Protein AF-K0SAR7-F1 (afdb_monomer_lite)

pLDDT: mean 73.56, std 14.18, range [25.89, 91.75]

InterPro domains:
  IPR000731 Sterol-sensing domain [PS50156] (267-329)
  IPR003392 Patched domain-containing protein, SSD domain [PF02460] (238-323)
  IPR052081 Dispatched hedgehog regulator [PTHR45951] (20-328)

Structure (mmCIF, N/CA/C/O backbone):
data_AF-K0SAR7-F1
#
_entry.id   AF-K0SAR7-F1
#
loop_
_atom_site.group_PDB
_atom_site.id
_atom_site.type_symbol
_atom_site.label_atom_id
_atom_site.label_alt_id
_atom_site.label_comp_id
_atom_site.label_asym_id
_atom_site.label_entity_id
_atom_site.label_seq_id
_atom_site.pdbx_PDB_ins_code
_atom_site.Cartn_x
_atom_site.Cartn_y
_atom_site.Cartn_z
_atom_site.occupancy
_atom_site.B_iso_or_equiv
_atom_site.auth_seq_id
_atom_site.auth_comp_id
_atom_site.auth_asym_id
_atom_site.auth_atom_id
_atom_site.pdbx_PDB_model_num
ATOM 1 N N . MET A 1 1 ? 6.853 2.506 20.099 1.00 25.89 1 MET A N 1
ATOM 2 C CA . MET A 1 1 ? 7.849 2.238 19.050 1.00 25.89 1 MET A CA 1
ATOM 3 C C . MET A 1 1 ? 7.865 0.738 18.836 1.00 25.89 1 MET A C 1
ATOM 5 O O . MET A 1 1 ? 8.215 0.023 19.763 1.00 25.89 1 MET A O 1
ATOM 9 N N . ILE A 1 2 ? 7.389 0.257 17.685 1.00 30.33 2 ILE A N 1
ATOM 10 C CA . ILE A 1 2 ? 7.747 -1.102 17.253 1.00 30.33 2 ILE A CA 1
ATOM 11 C C . ILE A 1 2 ? 9.214 -0.977 16.830 1.00 30.33 2 ILE A C 1
ATOM 13 O O . ILE A 1 2 ? 9.546 -0.076 16.066 1.00 30.33 2 ILE A O 1
ATOM 17 N N . SER A 1 3 ? 10.092 -1.758 17.458 1.00 32.12 3 SER A N 1
ATOM 18 C CA . SER A 1 3 ? 11.527 -1.785 17.155 1.00 32.12 3 SER A CA 1
ATOM 19 C C . SER A 1 3 ? 11.727 -2.103 15.670 1.00 32.12 3 SER A C 1
ATOM 21 O O . SER A 1 3 ? 11.022 -2.969 15.157 1.00 32.12 3 SER A O 1
ATOM 23 N N . SER A 1 4 ? 12.680 -1.443 14.999 1.00 37.81 4 SER A N 1
ATOM 24 C CA . SER A 1 4 ? 13.002 -1.571 13.561 1.00 37.81 4 SER A CA 1
ATOM 25 C C . SER A 1 4 ? 13.570 -2.948 13.145 1.00 37.81 4 SER A C 1
ATOM 27 O O . SER A 1 4 ? 14.385 -3.048 12.236 1.00 37.81 4 SER A O 1
ATOM 29 N N . ARG A 1 5 ? 13.204 -4.011 13.869 1.00 45.31 5 ARG A N 1
ATOM 30 C CA . ARG A 1 5 ? 13.571 -5.417 13.645 1.00 45.31 5 ARG A CA 1
ATOM 31 C C . ARG A 1 5 ? 12.374 -6.355 13.840 1.00 45.31 5 ARG A C 1
ATOM 33 O O . ARG A 1 5 ? 12.550 -7.505 14.238 1.00 45.31 5 ARG A O 1
ATOM 40 N N . GLN A 1 6 ? 11.147 -5.863 13.693 1.00 52.97 6 GLN A N 1
ATOM 41 C CA . GLN A 1 6 ? 9.960 -6.712 13.784 1.00 52.97 6 GLN A CA 1
ATOM 42 C C . GLN A 1 6 ? 9.486 -7.047 12.375 1.00 52.97 6 GLN A C 1
ATOM 44 O O . GLN A 1 6 ? 8.823 -6.227 11.754 1.00 52.97 6 GLN A O 1
ATOM 49 N N . LYS A 1 7 ? 9.858 -8.248 11.918 1.00 64.69 7 LYS A N 1
ATOM 50 C CA . LYS A 1 7 ? 9.393 -8.858 10.673 1.00 64.69 7 LYS A CA 1
ATOM 51 C C . LYS A 1 7 ? 7.944 -9.299 10.844 1.00 64.69 7 LYS A C 1
ATOM 53 O O . LYS A 1 7 ? 7.691 -10.409 11.304 1.00 64.69 7 LYS A O 1
ATOM 58 N N . ASN A 1 8 ? 7.017 -8.381 10.620 1.00 74.88 8 ASN A N 1
ATOM 59 C CA . ASN A 1 8 ? 5.588 -8.666 10.654 1.00 74.88 8 ASN A CA 1
ATOM 60 C C . ASN A 1 8 ? 5.058 -8.586 9.221 1.00 74.88 8 ASN A C 1
ATOM 62 O O . ASN A 1 8 ? 5.585 -7.810 8.429 1.00 74.88 8 ASN A O 1
ATOM 66 N N . LEU A 1 9 ? 4.000 -9.333 8.908 1.00 85.00 9 LEU A N 1
ATOM 67 C CA . LEU A 1 9 ? 3.292 -9.139 7.645 1.00 85.00 9 LEU A CA 1
ATOM 68 C C . LEU A 1 9 ? 2.578 -7.780 7.668 1.00 85.00 9 LEU A C 1
ATOM 70 O O . LEU A 1 9 ? 1.860 -7.452 8.619 1.00 85.00 9 LEU A O 1
ATOM 74 N N . VAL A 1 10 ? 2.783 -6.993 6.623 1.00 86.94 10 VAL A N 1
ATOM 75 C CA . VAL A 1 10 ? 2.174 -5.685 6.407 1.00 86.94 10 VAL A CA 1
ATOM 76 C C . VAL A 1 10 ? 1.464 -5.721 5.066 1.00 86.94 10 VAL A C 1
ATOM 78 O O . VAL A 1 10 ? 2.050 -6.122 4.066 1.00 86.94 10 VAL A O 1
ATOM 81 N N . ALA A 1 11 ? 0.205 -5.298 5.049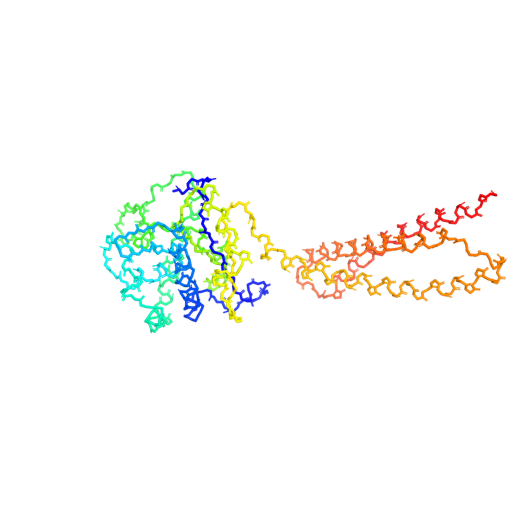 1.00 88.62 11 ALA A N 1
ATOM 82 C CA . ALA A 1 11 ? -0.473 -4.960 3.810 1.00 88.62 11 ALA A CA 1
ATOM 83 C C . ALA A 1 11 ? -0.388 -3.456 3.589 1.00 88.62 11 ALA A C 1
ATOM 85 O O . ALA A 1 11 ? -0.566 -2.673 4.525 1.00 88.62 11 ALA A O 1
ATOM 86 N N . ALA A 1 12 ? -0.132 -3.059 2.356 1.00 88.62 12 ALA A N 1
ATOM 87 C CA . ALA A 1 12 ? -0.236 -1.689 1.905 1.00 88.62 12 ALA A CA 1
ATOM 88 C C . ALA A 1 12 ? -1.378 -1.595 0.902 1.00 88.62 12 ALA A C 1
ATOM 90 O O . ALA A 1 12 ? -1.484 -2.422 0.001 1.00 88.62 12 ALA A O 1
ATOM 91 N N . TRP A 1 13 ? -2.217 -0.585 1.075 1.00 89.06 13 TRP A N 1
ATOM 92 C CA . TRP A 1 13 ? -3.409 -0.360 0.274 1.00 89.06 13 TRP A CA 1
ATOM 93 C C . TRP A 1 13 ? -3.288 0.972 -0.445 1.00 89.06 13 TRP A C 1
ATOM 95 O O . TRP A 1 13 ? -2.848 1.962 0.147 1.00 89.06 13 TRP A O 1
ATOM 105 N N . LYS A 1 14 ? -3.699 0.992 -1.708 1.00 88.69 14 LYS A N 1
ATOM 106 C CA . LYS A 1 14 ? -3.635 2.149 -2.595 1.00 88.69 14 LYS A CA 1
ATOM 107 C C . LYS A 1 14 ? -4.986 2.339 -3.286 1.00 88.69 14 LYS A C 1
ATOM 109 O O . LYS A 1 14 ? -5.544 1.372 -3.804 1.00 88.69 14 LYS A O 1
ATOM 114 N N . THR A 1 15 ? -5.483 3.576 -3.335 1.00 87.62 15 THR A N 1
ATOM 115 C CA . THR A 1 15 ? -6.632 3.927 -4.189 1.00 87.62 15 THR A CA 1
ATOM 116 C C . THR A 1 15 ? -6.218 3.985 -5.661 1.00 87.62 15 THR A C 1
ATOM 118 O O . THR A 1 15 ? -5.103 4.390 -5.993 1.00 87.62 15 THR A O 1
ATOM 121 N N . ASP A 1 16 ? -7.116 3.606 -6.568 1.00 82.31 16 ASP A N 1
ATOM 122 C CA . ASP A 1 16 ? -6.843 3.596 -8.018 1.00 82.31 16 ASP A CA 1
ATOM 123 C C . ASP A 1 16 ? -6.357 4.963 -8.554 1.00 82.31 16 ASP A C 1
ATOM 125 O O . ASP A 1 16 ? -5.429 5.071 -9.357 1.00 82.31 16 ASP A O 1
ATOM 129 N N . ASP A 1 17 ? -6.903 6.049 -8.013 1.00 80.62 17 ASP A N 1
ATOM 130 C CA . ASP A 1 17 ? -6.581 7.424 -8.388 1.00 80.62 17 ASP A CA 1
ATOM 131 C C . ASP A 1 17 ? -5.427 8.049 -7.585 1.00 80.62 17 ASP A C 1
ATOM 133 O O . ASP A 1 17 ? -5.147 9.240 -7.747 1.00 80.62 17 ASP A O 1
ATOM 137 N N . ALA A 1 18 ? -4.720 7.281 -6.748 1.00 75.94 18 ALA A N 1
ATOM 138 C CA . ALA A 1 18 ? -3.681 7.807 -5.860 1.00 75.94 18 ALA A CA 1
ATOM 139 C C . ALA A 1 18 ? -2.548 8.548 -6.602 1.00 75.94 18 ALA A C 1
ATOM 141 O O . ALA A 1 18 ? -1.934 9.471 -6.052 1.00 75.94 18 ALA A O 1
ATOM 142 N N . GLU A 1 19 ? -2.280 8.163 -7.856 1.00 73.25 19 GLU A N 1
ATOM 143 C CA . GLU A 1 19 ? -1.280 8.782 -8.742 1.00 73.25 19 GLU A CA 1
ATOM 144 C C . GLU A 1 19 ? -1.834 9.933 -9.599 1.00 73.25 19 GLU A C 1
ATOM 146 O O . GLU A 1 19 ? -1.077 10.631 -10.283 1.00 73.25 19 GLU A O 1
ATOM 151 N N . SER A 1 20 ? -3.148 10.167 -9.564 1.00 74.12 20 SER A N 1
ATOM 152 C CA . SER A 1 20 ? -3.778 11.281 -10.267 1.00 74.12 20 SER A CA 1
ATOM 153 C C . SER A 1 20 ? -3.326 12.624 -9.687 1.00 74.12 20 SER A C 1
ATOM 155 O O . SER A 1 20 ? -3.082 12.789 -8.489 1.00 74.12 20 SER A O 1
ATOM 157 N N . LYS A 1 21 ? -3.261 13.644 -10.552 1.00 70.12 21 LYS A N 1
ATOM 158 C CA . LYS A 1 21 ? -3.001 15.032 -10.128 1.00 70.12 21 LYS A CA 1
ATOM 159 C C . LYS A 1 21 ? -4.136 15.601 -9.277 1.00 70.12 21 LYS A C 1
ATOM 161 O O . LYS A 1 21 ? -3.898 16.523 -8.503 1.00 70.12 21 LYS A O 1
ATOM 166 N N . VAL A 1 22 ? -5.343 15.070 -9.455 1.00 75.38 22 VAL A N 1
ATOM 167 C CA . VAL A 1 22 ? -6.538 15.394 -8.676 1.00 75.38 22 VAL A CA 1
ATOM 168 C C . VAL A 1 22 ? -7.165 14.055 -8.286 1.00 75.38 22 VAL A C 1
ATOM 170 O O . VAL A 1 22 ? -7.843 13.456 -9.120 1.00 75.38 22 VAL A O 1
ATOM 173 N N . PRO A 1 23 ? -6.846 13.523 -7.099 1.00 76.62 23 PRO A N 1
ATOM 174 C CA . PRO A 1 23 ? -7.554 12.379 -6.548 1.00 76.62 23 PRO A CA 1
ATOM 175 C C . PRO A 1 23 ? -8.897 12.840 -5.992 1.00 76.62 23 PRO A C 1
ATOM 177 O O . PRO A 1 23 ? -8.991 13.919 -5.407 1.00 76.62 23 PRO A O 1
ATOM 180 N N . GLU A 1 24 ? -9.908 12.009 -6.179 1.00 81.31 24 GLU A N 1
ATOM 181 C CA . GLU A 1 24 ? -11.278 12.207 -5.707 1.00 81.31 24 GLU A CA 1
ATOM 182 C C . GLU A 1 24 ? -11.686 11.126 -4.698 1.00 81.31 24 GLU A C 1
ATOM 184 O O . GLU A 1 24 ? -12.622 11.334 -3.931 1.00 81.31 24 GLU A O 1
ATOM 189 N N . ARG A 1 25 ? -11.002 9.975 -4.684 1.00 83.56 25 ARG A N 1
ATOM 190 C CA . ARG A 1 25 ? -11.313 8.846 -3.805 1.00 83.56 25 ARG A CA 1
ATOM 191 C C . ARG A 1 25 ? -10.432 8.852 -2.568 1.00 83.56 25 ARG A C 1
ATOM 193 O O . ARG A 1 25 ? -9.264 9.244 -2.598 1.00 83.56 25 ARG A O 1
ATOM 200 N N . SER A 1 26 ? -11.001 8.366 -1.474 1.00 88.00 26 SER A N 1
ATOM 201 C CA . SER A 1 26 ? -10.306 8.200 -0.206 1.00 88.00 26 SER A CA 1
ATOM 202 C C . SER A 1 26 ? -10.445 6.767 0.274 1.00 88.00 26 SER A C 1
ATOM 204 O O . SER A 1 26 ? -11.502 6.153 0.172 1.00 88.00 26 SER A O 1
ATOM 206 N N . VAL A 1 27 ? -9.409 6.251 0.924 1.00 88.88 27 VAL A N 1
ATOM 207 C CA . VAL A 1 27 ? -9.503 5.003 1.692 1.00 88.88 27 VAL A CA 1
ATOM 208 C C . VAL A 1 27 ? -10.600 5.079 2.764 1.00 88.88 27 VAL A C 1
ATOM 210 O O . VAL A 1 27 ? -11.137 4.053 3.165 1.00 88.88 27 VAL A O 1
ATOM 213 N N . LEU A 1 28 ? -10.942 6.283 3.234 1.00 89.12 28 LEU A N 1
ATOM 214 C CA . LEU A 1 28 ? -11.996 6.499 4.231 1.00 89.12 28 LEU A CA 1
ATOM 215 C C . LEU A 1 28 ? -13.419 6.336 3.673 1.00 89.12 28 LEU A C 1
ATOM 217 O O . LEU A 1 28 ? -14.374 6.421 4.451 1.00 89.12 28 LEU A O 1
ATOM 221 N N . ASP A 1 29 ? -13.568 6.132 2.363 1.00 89.81 29 ASP A N 1
ATOM 222 C CA . ASP A 1 29 ? -14.858 5.868 1.735 1.00 89.81 29 ASP A CA 1
ATOM 223 C C . ASP A 1 29 ? -15.431 4.527 2.230 1.00 89.81 29 ASP A C 1
ATOM 225 O O . ASP A 1 29 ? -14.683 3.568 2.446 1.00 89.81 29 ASP A O 1
ATOM 229 N N . PRO A 1 30 ? -16.760 4.420 2.416 1.00 89.06 30 PRO A N 1
ATOM 230 C CA . PRO A 1 30 ? -17.381 3.243 3.027 1.00 89.06 30 PRO A CA 1
ATOM 231 C C . PRO A 1 30 ? -17.121 1.954 2.240 1.00 89.06 30 PRO A C 1
ATOM 233 O O . PRO A 1 30 ? -16.948 0.893 2.838 1.00 89.06 30 PRO A O 1
ATOM 236 N N . ASP A 1 31 ? -17.074 2.046 0.910 1.00 88.94 31 ASP A N 1
ATOM 237 C CA . ASP A 1 31 ? -16.809 0.902 0.038 1.00 88.94 31 ASP A CA 1
ATOM 238 C C . ASP A 1 31 ? -15.327 0.490 0.092 1.00 88.94 31 ASP A C 1
ATOM 240 O O . ASP A 1 31 ? -15.027 -0.697 0.181 1.00 88.94 31 ASP A O 1
ATOM 244 N N . ALA A 1 32 ? -14.401 1.455 0.164 1.00 89.69 32 ALA A N 1
ATOM 245 C CA . ALA A 1 32 ? -12.972 1.175 0.307 1.00 89.69 32 ALA A CA 1
ATOM 246 C C . ALA A 1 32 ? -12.647 0.523 1.664 1.00 89.69 32 ALA A C 1
ATOM 248 O O . ALA A 1 32 ? -11.917 -0.466 1.721 1.00 89.69 32 ALA A O 1
ATOM 249 N N . LEU A 1 33 ? -13.233 1.018 2.762 1.00 90.06 33 LEU A N 1
ATOM 250 C CA . LEU A 1 33 ? -13.091 0.394 4.084 1.00 90.06 33 LEU A CA 1
ATOM 251 C C . LEU A 1 33 ? -13.688 -1.014 4.131 1.00 90.06 33 LEU A C 1
ATOM 253 O O . LEU A 1 33 ? -13.145 -1.883 4.817 1.00 90.06 33 LEU A O 1
ATOM 257 N N . TYR A 1 34 ? -14.800 -1.241 3.430 1.00 91.38 34 TYR A N 1
ATOM 258 C CA . TYR A 1 34 ? -15.413 -2.560 3.322 1.00 91.38 34 TYR A CA 1
ATOM 259 C C . TYR A 1 34 ? -14.487 -3.548 2.604 1.00 91.38 34 TYR A C 1
ATOM 261 O O . TYR A 1 34 ? -14.248 -4.635 3.132 1.00 91.38 34 TYR A O 1
ATOM 269 N N . ASP A 1 35 ? -13.908 -3.153 1.470 1.00 91.06 35 ASP A N 1
ATOM 270 C CA . ASP A 1 35 ? -12.994 -4.004 0.704 1.00 91.06 35 ASP A CA 1
ATOM 271 C C . ASP A 1 35 ? -11.740 -4.355 1.524 1.00 91.06 35 ASP A C 1
ATOM 273 O O . ASP A 1 35 ? -11.382 -5.531 1.627 1.00 91.06 35 ASP A O 1
ATOM 277 N N . ILE A 1 36 ? -11.144 -3.378 2.225 1.00 91.62 36 ILE A N 1
ATOM 278 C CA . ILE A 1 36 ? -10.028 -3.632 3.161 1.00 91.62 36 ILE A CA 1
ATOM 279 C C . ILE A 1 36 ? -10.457 -4.602 4.263 1.00 91.62 36 ILE A C 1
ATOM 281 O O . ILE A 1 36 ? -9.716 -5.518 4.611 1.00 91.62 36 ILE A O 1
ATOM 285 N N . CYS A 1 37 ? -11.652 -4.422 4.824 1.00 91.75 37 CYS A N 1
ATOM 286 C CA . CYS A 1 37 ? -12.152 -5.259 5.909 1.00 91.75 37 CYS A CA 1
ATOM 287 C C . CYS A 1 37 ? -12.292 -6.731 5.490 1.00 91.75 37 CYS A C 1
ATOM 289 O O . CYS A 1 37 ? -11.875 -7.623 6.236 1.00 91.75 37 CYS A O 1
ATOM 291 N N . ILE A 1 38 ? -12.848 -6.988 4.302 1.00 91.69 38 ILE A N 1
ATOM 292 C CA . ILE A 1 38 ? -12.983 -8.340 3.745 1.00 91.69 38 ILE A CA 1
ATOM 293 C C . ILE A 1 38 ? -11.608 -8.939 3.451 1.00 91.69 38 ILE A C 1
ATOM 295 O O . ILE A 1 38 ? -11.326 -10.069 3.861 1.00 91.69 38 ILE A O 1
ATOM 299 N N . ALA A 1 39 ? -10.725 -8.163 2.826 1.00 91.62 39 ALA A N 1
ATOM 300 C CA . ALA A 1 39 ? -9.395 -8.626 2.475 1.00 91.62 39 ALA A CA 1
ATOM 301 C C . ALA A 1 39 ? -8.546 -8.960 3.717 1.00 91.62 39 ALA A C 1
ATOM 303 O O . ALA A 1 39 ? -7.871 -9.996 3.774 1.00 91.62 39 ALA A O 1
ATOM 304 N N . GLU A 1 40 ? -8.647 -8.154 4.778 1.00 91.00 40 GLU A N 1
ATOM 305 C CA . GLU A 1 40 ? -8.037 -8.439 6.077 1.00 91.00 40 GLU A CA 1
ATOM 306 C C . GLU A 1 40 ? -8.576 -9.735 6.696 1.00 91.00 40 GLU A C 1
ATOM 308 O O . GLU A 1 40 ? -7.787 -10.550 7.177 1.00 91.00 40 GLU A O 1
ATOM 313 N N . GLN A 1 41 ? -9.893 -9.970 6.664 1.00 89.88 41 GLN A N 1
ATOM 314 C CA . GLN A 1 41 ? -10.500 -11.201 7.188 1.00 89.88 41 GLN A CA 1
ATOM 315 C C . GLN A 1 41 ? -10.054 -12.449 6.416 1.00 89.88 41 GLN A C 1
ATOM 317 O O . GLN A 1 41 ? -9.680 -13.450 7.034 1.00 89.88 41 GLN A O 1
ATOM 322 N N . ASN A 1 42 ? -10.031 -12.380 5.085 1.00 90.88 42 ASN A N 1
ATOM 323 C CA . ASN A 1 42 ? -9.570 -13.470 4.226 1.00 90.88 42 ASN A CA 1
ATOM 324 C C . ASN A 1 42 ? -8.088 -13.785 4.474 1.00 90.88 42 ASN A C 1
ATOM 326 O O . ASN A 1 42 ? -7.699 -14.946 4.624 1.00 90.88 42 ASN A O 1
ATOM 330 N N . THR A 1 43 ? -7.268 -12.746 4.634 1.00 90.25 43 THR A N 1
ATOM 331 C CA . THR A 1 43 ? -5.844 -12.884 4.968 1.00 90.25 43 THR A CA 1
ATOM 332 C C . THR A 1 43 ? -5.646 -13.509 6.348 1.00 90.25 43 THR A C 1
ATOM 334 O O . THR A 1 43 ? -4.828 -14.415 6.507 1.00 90.25 43 THR A O 1
ATOM 337 N N . LEU A 1 44 ? -6.407 -13.080 7.359 1.00 89.38 44 LEU A N 1
ATOM 338 C CA . LEU A 1 44 ? -6.355 -13.683 8.694 1.00 89.38 44 LEU A CA 1
ATOM 339 C C . LEU A 1 44 ? -6.755 -15.161 8.668 1.00 89.38 44 LEU A C 1
ATOM 341 O O . LEU A 1 44 ? -6.146 -15.961 9.379 1.00 89.38 44 LEU A O 1
ATOM 345 N N . ALA A 1 45 ? -7.740 -15.540 7.851 1.00 89.44 45 ALA A N 1
ATOM 346 C CA . ALA A 1 45 ? -8.129 -16.936 7.679 1.00 89.44 45 ALA A CA 1
ATOM 347 C C . ALA A 1 45 ? -6.986 -17.769 7.073 1.00 89.44 45 ALA A C 1
ATOM 349 O O . ALA A 1 45 ? -6.682 -18.848 7.591 1.00 89.44 45 ALA A O 1
ATOM 350 N N . ALA A 1 46 ? -6.299 -17.243 6.053 1.00 89.62 46 ALA A N 1
ATOM 351 C CA . ALA A 1 46 ? -5.121 -17.879 5.462 1.00 89.62 46 ALA A CA 1
ATOM 352 C C . ALA A 1 46 ? -3.973 -18.025 6.480 1.00 89.62 46 ALA A C 1
ATOM 354 O O . ALA A 1 46 ? -3.414 -19.109 6.646 1.00 89.62 46 ALA A O 1
ATOM 355 N N . LEU A 1 47 ? -3.674 -16.966 7.241 1.00 89.06 47 LEU A N 1
ATOM 356 C CA . LEU A 1 47 ? -2.650 -16.996 8.291 1.00 89.06 47 LEU A CA 1
ATOM 357 C C . LEU A 1 47 ? -3.000 -17.951 9.439 1.00 89.06 47 LEU A C 1
ATOM 359 O O . LEU A 1 47 ? -2.108 -18.556 10.034 1.00 89.06 47 LEU A O 1
ATOM 363 N N . SER A 1 48 ? -4.284 -18.085 9.772 1.00 88.69 48 SER A N 1
ATOM 364 C CA . SER A 1 48 ? -4.757 -19.015 10.800 1.00 88.69 48 SER A CA 1
ATOM 365 C C . SER A 1 48 ? -4.570 -20.471 10.378 1.00 88.69 48 SER A C 1
ATOM 367 O O . SER A 1 48 ? -4.159 -21.294 11.204 1.00 88.69 48 SER A O 1
ATOM 369 N N . ALA A 1 49 ? -4.846 -20.772 9.102 1.00 88.94 49 ALA A N 1
ATOM 370 C CA . ALA A 1 49 ? -4.736 -22.109 8.523 1.00 88.94 49 ALA A CA 1
ATOM 371 C C . ALA A 1 49 ? -3.295 -22.635 8.551 1.00 88.94 49 ALA A C 1
ATOM 373 O O . ALA A 1 49 ? -3.074 -23.783 8.933 1.00 88.94 49 ALA A O 1
ATOM 374 N N . ASP A 1 50 ? -2.328 -21.769 8.242 1.00 87.44 50 ASP A N 1
ATOM 375 C CA . ASP A 1 50 ? -0.901 -22.110 8.235 1.00 87.44 50 ASP A CA 1
ATOM 376 C C . ASP A 1 50 ? -0.221 -21.873 9.608 1.00 87.44 50 ASP A C 1
ATOM 378 O O . ASP A 1 50 ? 0.990 -22.014 9.751 1.00 87.44 50 ASP A O 1
ATOM 382 N N . ASP A 1 51 ? -1.002 -21.541 10.646 1.00 88.62 51 ASP A N 1
ATOM 383 C CA . ASP A 1 51 ? -0.545 -21.250 12.015 1.00 88.62 51 ASP A CA 1
ATOM 384 C C . ASP A 1 51 ? 0.534 -20.149 12.093 1.00 88.62 51 ASP A C 1
ATOM 386 O O . ASP A 1 51 ? 1.449 -20.199 12.914 1.00 88.62 51 ASP A O 1
ATOM 390 N N . LEU A 1 52 ? 0.407 -19.120 11.255 1.00 87.06 52 LEU A N 1
ATOM 391 C CA . LEU A 1 52 ? 1.361 -18.015 11.105 1.00 87.06 52 LEU A CA 1
ATOM 392 C C . LEU A 1 52 ? 0.993 -16.767 11.928 1.00 87.06 52 LEU A C 1
ATOM 394 O O . LEU A 1 52 ? 1.805 -15.850 12.062 1.00 87.06 52 LEU A O 1
ATOM 398 N N . CYS A 1 53 ? -0.209 -16.715 12.507 1.00 87.69 53 CYS A N 1
ATOM 399 C CA . CYS A 1 53 ? -0.684 -15.602 13.333 1.00 87.69 53 CYS A CA 1
ATOM 400 C C . CYS A 1 53 ? -0.488 -15.848 14.842 1.00 87.69 53 CYS A C 1
ATOM 402 O O . CYS A 1 53 ? -0.429 -16.990 15.310 1.00 87.69 53 CYS A O 1
ATOM 404 N N . TYR A 1 54 ? -0.451 -14.772 15.632 1.00 85.69 54 TYR A N 1
ATOM 405 C CA . TYR A 1 54 ? -0.663 -14.866 17.078 1.00 85.69 54 TYR A CA 1
ATOM 406 C C . TYR A 1 54 ? -2.156 -14.989 17.388 1.00 85.69 54 TYR A C 1
ATOM 408 O O . TYR A 1 54 ? -2.962 -14.196 16.899 1.00 85.69 54 TYR A O 1
ATOM 416 N N . LYS A 1 55 ? -2.507 -15.978 18.214 1.00 81.38 55 LYS A N 1
ATOM 417 C CA . LYS A 1 55 ? -3.884 -16.283 18.610 1.00 81.38 55 LYS A CA 1
ATOM 418 C C . LYS A 1 55 ? -4.143 -15.812 20.046 1.00 81.38 55 LYS A C 1
ATOM 420 O O . LYS A 1 55 ? -3.323 -16.084 20.923 1.00 81.38 55 LYS A O 1
ATOM 425 N N . CYS A 1 56 ? -5.266 -15.135 20.268 1.00 72.38 56 CYS A N 1
ATOM 426 C CA . CYS A 1 56 ? -5.889 -14.946 21.584 1.00 72.38 56 CYS A CA 1
ATOM 427 C C . CYS A 1 56 ? -7.131 -15.844 21.636 1.00 72.38 56 CYS A C 1
ATOM 429 O O . CYS A 1 56 ? -7.714 -16.051 20.585 1.00 72.38 56 CYS A O 1
ATOM 431 N N . ASP A 1 57 ? -7.484 -16.391 22.801 1.00 66.69 57 ASP A N 1
ATOM 432 C CA . ASP A 1 57 ? -8.579 -17.336 23.127 1.00 66.69 57 ASP A CA 1
ATOM 433 C C . ASP A 1 57 ? -9.478 -17.902 21.991 1.00 66.69 57 ASP A C 1
ATOM 435 O O . ASP A 1 57 ? -9.576 -19.125 21.878 1.00 66.69 57 ASP A O 1
ATOM 439 N N . GLU A 1 58 ? -10.100 -17.082 21.131 1.00 67.25 58 GLU A N 1
ATOM 440 C CA . GLU A 1 58 ? -10.982 -17.519 20.031 1.00 67.25 58 GLU A CA 1
ATOM 441 C C . GLU A 1 58 ? -10.468 -17.304 18.584 1.00 67.25 58 GLU A C 1
ATOM 443 O O . GLU A 1 58 ? -11.149 -17.694 17.634 1.00 67.25 58 GLU A O 1
ATOM 448 N N . GLY A 1 59 ? -9.278 -16.734 18.349 1.00 74.56 59 GLY A N 1
ATOM 449 C CA . GLY A 1 59 ? -8.785 -16.504 16.983 1.00 74.56 59 GLY A CA 1
ATOM 450 C C . GLY A 1 59 ? -7.487 -15.705 16.848 1.00 74.56 59 GLY A C 1
ATOM 451 O O . GLY A 1 59 ? -6.848 -15.330 17.829 1.00 74.56 59 GLY A O 1
ATOM 452 N N . CYS A 1 60 ? -7.070 -15.457 15.601 1.00 83.12 60 CYS A N 1
ATOM 453 C CA . CYS A 1 60 ? -5.953 -14.555 15.312 1.00 83.12 60 CYS A CA 1
ATOM 454 C C . CYS A 1 60 ? -6.281 -13.125 15.765 1.00 83.12 60 CYS A C 1
ATOM 456 O O . CYS A 1 60 ? -7.412 -12.666 15.618 1.00 83.12 60 CYS A O 1
ATOM 458 N N . ILE A 1 61 ? -5.280 -12.400 16.262 1.00 84.19 61 ILE A N 1
ATOM 459 C CA . ILE A 1 61 ? -5.435 -10.990 16.638 1.00 84.19 61 ILE A CA 1
ATOM 460 C C . ILE A 1 61 ? -5.724 -10.141 15.389 1.00 84.19 61 ILE A C 1
ATOM 462 O O . ILE A 1 61 ? -5.032 -10.268 14.376 1.00 84.19 61 ILE A O 1
ATOM 466 N N . SER A 1 62 ? -6.711 -9.247 15.490 1.00 83.75 62 SER A N 1
ATOM 467 C CA . SER A 1 62 ? -7.056 -8.277 14.444 1.00 83.75 62 SER A CA 1
ATOM 468 C C . SER A 1 62 ? -5.846 -7.417 14.044 1.00 83.75 62 SER A C 1
ATOM 470 O O . SER A 1 62 ? -5.106 -6.967 14.927 1.00 83.75 62 SER A O 1
ATOM 472 N N . PRO A 1 63 ? -5.634 -7.148 12.744 1.00 88.44 63 PRO A N 1
ATOM 473 C CA . PRO A 1 63 ? -4.547 -6.297 12.294 1.00 88.44 63 PRO A CA 1
ATOM 474 C C . PRO A 1 63 ? -4.738 -4.868 12.796 1.00 88.44 63 PRO A C 1
ATOM 476 O O . PRO A 1 63 ? -5.851 -4.371 12.958 1.00 88.44 63 PRO A O 1
ATOM 479 N N . TYR A 1 64 ? -3.623 -4.190 13.037 1.00 87.25 64 TYR A N 1
ATOM 480 C CA . TYR A 1 64 ? -3.622 -2.769 13.340 1.00 87.25 64 TYR A CA 1
ATOM 481 C C . TYR A 1 64 ? -3.740 -1.999 12.019 1.00 87.25 64 TYR A C 1
ATOM 483 O O . TYR A 1 64 ? -2.761 -1.883 11.285 1.00 87.25 64 TYR A O 1
ATOM 491 N N . SER A 1 65 ? -4.943 -1.517 11.714 1.00 90.44 65 SER A N 1
ATOM 492 C CA . SER A 1 65 ? -5.306 -0.839 10.463 1.00 90.44 65 SER A CA 1
ATOM 493 C C . SER A 1 65 ? -6.348 0.257 10.697 1.00 90.44 65 SER A C 1
ATOM 495 O O . SER A 1 65 ? -6.910 0.359 11.793 1.00 90.44 65 SER A O 1
ATOM 497 N N . LEU A 1 66 ? -6.653 1.060 9.670 1.00 89.12 66 LEU A N 1
ATOM 498 C CA . LEU A 1 66 ? -7.747 2.039 9.735 1.00 89.12 66 LEU A CA 1
ATOM 499 C C . LEU A 1 66 ? -9.111 1.386 10.001 1.00 89.12 66 LEU A C 1
ATOM 501 O O . LEU A 1 66 ? -9.919 1.974 10.714 1.00 89.12 66 LEU A O 1
ATOM 505 N N . VAL A 1 67 ? -9.347 0.158 9.527 1.00 90.06 67 VAL A N 1
ATOM 506 C CA . VAL A 1 67 ? -10.582 -0.600 9.801 1.00 90.06 67 VAL A CA 1
ATOM 507 C C . VAL A 1 67 ? -10.718 -0.906 11.294 1.00 90.06 67 VAL A C 1
ATOM 509 O O . VAL A 1 67 ? -11.792 -0.733 11.873 1.00 90.06 67 VAL A O 1
ATOM 512 N N . LEU A 1 68 ? -9.628 -1.310 11.956 1.00 87.38 68 LEU A N 1
ATOM 513 C CA . LEU A 1 68 ? -9.634 -1.500 13.408 1.00 87.38 68 LEU A CA 1
ATOM 514 C C . LEU A 1 68 ? -9.922 -0.183 14.141 1.00 87.38 68 LEU A C 1
ATOM 516 O O . LEU A 1 68 ? -10.697 -0.168 15.096 1.00 87.38 68 LEU A O 1
ATOM 520 N N . MET A 1 69 ? -9.320 0.921 13.692 1.00 85.38 69 MET A N 1
ATOM 521 C CA . MET A 1 69 ? -9.561 2.238 14.287 1.00 85.38 69 MET A CA 1
ATOM 522 C C . MET A 1 69 ? -11.007 2.699 14.101 1.00 85.38 69 MET A C 1
ATOM 524 O O . MET A 1 69 ? -11.593 3.225 15.041 1.00 85.38 69 MET A O 1
ATOM 528 N N . ALA A 1 70 ? -11.591 2.459 12.928 1.00 87.31 70 ALA A N 1
ATOM 529 C CA . ALA A 1 70 ? -12.985 2.753 12.623 1.00 87.31 70 ALA A CA 1
ATOM 530 C C . ALA A 1 70 ? -13.939 1.973 13.541 1.00 87.31 70 ALA A C 1
ATOM 532 O O . ALA A 1 70 ? -14.837 2.559 14.141 1.00 87.31 70 ALA A O 1
ATOM 533 N N . ARG A 1 71 ? -13.700 0.667 13.733 1.00 86.12 71 ARG A N 1
ATOM 534 C CA . ARG A 1 71 ? -14.470 -0.160 14.681 1.00 86.12 71 ARG A CA 1
ATOM 535 C C . ARG A 1 71 ? -14.384 0.377 16.109 1.00 86.12 71 ARG A C 1
ATOM 537 O O . ARG A 1 71 ? -15.404 0.512 16.773 1.00 86.12 71 ARG A O 1
ATOM 544 N N . LEU A 1 72 ? -13.177 0.706 16.563 1.00 80.94 72 LEU A N 1
ATOM 545 C CA . LEU A 1 72 ? -12.947 1.260 17.898 1.00 80.94 72 LEU A CA 1
ATOM 546 C C . LEU A 1 72 ? -13.557 2.653 18.085 1.00 80.94 72 LEU A C 1
ATOM 548 O O . LEU A 1 72 ? -13.934 2.998 19.193 1.00 80.94 72 LEU A O 1
ATOM 552 N N . PHE A 1 73 ? -13.651 3.453 17.026 1.00 82.31 73 PHE A N 1
ATOM 553 C CA . PHE A 1 73 ? -14.290 4.766 17.084 1.00 82.31 73 PHE A CA 1
ATOM 554 C C . PHE A 1 73 ? -15.816 4.665 17.213 1.00 82.31 73 PHE A C 1
ATOM 556 O O . PHE A 1 73 ? -16.437 5.497 17.864 1.00 82.31 73 PHE A O 1
ATOM 563 N N . LEU A 1 74 ? -16.425 3.639 16.610 1.00 80.56 74 LEU A N 1
ATOM 564 C CA . LEU A 1 74 ? -17.865 3.383 16.710 1.00 80.56 74 LEU A CA 1
ATOM 565 C C . LEU A 1 74 ? -18.279 2.788 18.063 1.00 80.56 74 LEU A C 1
ATOM 567 O O . LEU A 1 74 ? -19.424 2.949 18.484 1.00 80.56 74 LEU A O 1
ATOM 571 N N . ILE A 1 75 ? -17.365 2.081 18.725 1.00 73.44 75 ILE A N 1
ATOM 572 C CA . ILE A 1 75 ? -17.588 1.436 20.018 1.00 73.44 75 ILE A CA 1
ATOM 573 C C . ILE A 1 75 ? -16.977 2.347 21.088 1.00 73.44 75 ILE A C 1
ATOM 575 O O . ILE A 1 75 ? -15.814 2.208 21.440 1.00 73.44 75 ILE A O 1
ATOM 579 N N . ASP A 1 76 ? -17.771 3.291 21.591 1.00 59.59 76 ASP A N 1
ATOM 580 C CA . ASP A 1 76 ? -17.427 4.315 22.603 1.00 59.59 76 ASP A CA 1
ATOM 581 C C . ASP A 1 76 ? -17.048 3.742 24.000 1.00 59.59 76 ASP A C 1
ATOM 583 O O . ASP A 1 76 ? -17.132 4.437 25.010 1.00 59.59 76 ASP A O 1
ATOM 587 N N . GLU A 1 77 ? -16.658 2.462 24.106 1.00 55.78 77 GLU A N 1
ATOM 588 C CA . GLU A 1 77 ? -16.343 1.793 25.379 1.00 55.78 77 GLU A CA 1
ATOM 589 C C . GLU A 1 77 ? -14.903 1.257 25.473 1.00 55.78 77 GLU A C 1
ATOM 591 O O . GLU A 1 77 ? -14.302 0.776 24.511 1.00 55.78 77 GLU A O 1
ATOM 596 N N . ASP A 1 78 ? -14.370 1.318 26.698 1.00 53.41 78 ASP A N 1
ATOM 597 C CA . ASP A 1 78 ? -13.010 0.959 27.119 1.00 53.41 78 ASP A CA 1
ATOM 598 C C . ASP A 1 78 ? -12.784 -0.571 27.013 1.00 53.41 78 ASP A C 1
ATOM 600 O O . ASP A 1 78 ? -12.933 -1.326 27.978 1.00 53.41 78 ASP A O 1
ATOM 604 N N . PHE A 1 79 ? -12.491 -1.072 25.807 1.00 56.19 79 PHE A N 1
ATOM 605 C CA . PHE A 1 79 ? -12.352 -2.512 25.559 1.00 56.19 79 PHE A CA 1
ATOM 606 C C . PHE A 1 79 ? -10.961 -3.056 25.910 1.00 56.19 79 PHE A C 1
ATOM 608 O O . PHE A 1 79 ? -9.934 -2.619 25.388 1.00 56.19 79 PHE A O 1
ATOM 615 N N . ALA A 1 80 ? -10.943 -4.096 26.746 1.00 50.94 80 ALA A N 1
ATOM 616 C CA . ALA A 1 80 ? -9.735 -4.824 27.129 1.00 50.94 80 ALA A CA 1
ATOM 617 C C . ALA A 1 80 ? -9.326 -5.927 26.128 1.00 50.94 80 ALA A C 1
ATOM 619 O O . ALA A 1 80 ? -8.183 -6.381 26.186 1.00 50.94 80 ALA A O 1
ATOM 620 N N . ASP A 1 81 ? -10.216 -6.353 25.216 1.00 56.16 81 ASP A N 1
ATOM 621 C CA . ASP A 1 81 ? -9.952 -7.475 24.302 1.00 56.16 81 ASP A CA 1
ATOM 622 C C . ASP A 1 81 ? -10.235 -7.150 22.823 1.00 56.16 81 ASP A C 1
ATOM 624 O O . ASP A 1 81 ? -11.358 -7.230 22.326 1.00 56.16 81 ASP A O 1
ATOM 628 N N . VAL A 1 82 ? -9.165 -6.801 22.106 1.00 60.47 82 VAL A N 1
ATOM 629 C CA . VAL A 1 82 ? -9.154 -6.412 20.683 1.00 60.47 82 VAL A CA 1
ATOM 630 C C . VAL A 1 82 ? -9.502 -7.586 19.747 1.00 60.47 82 VAL A C 1
ATOM 632 O O . VAL A 1 82 ? -9.840 -7.379 18.578 1.00 60.47 82 VAL A O 1
ATOM 635 N N . SER A 1 83 ? -9.430 -8.826 20.240 1.00 57.31 83 SER A N 1
ATOM 636 C CA . SER A 1 83 ? -9.657 -10.032 19.435 1.00 57.31 83 SER A CA 1
ATOM 637 C C . SER A 1 83 ? -11.138 -10.317 19.141 1.00 57.31 83 SER A C 1
ATOM 639 O O . SER A 1 83 ? -11.444 -10.938 18.127 1.00 57.31 83 SER A O 1
ATOM 641 N N . THR A 1 84 ? -12.062 -9.788 19.952 1.00 59.19 84 THR A N 1
ATOM 642 C CA . THR A 1 84 ? -13.521 -9.974 19.787 1.00 59.19 84 THR A CA 1
ATOM 643 C C . THR A 1 84 ? -14.191 -8.880 18.944 1.00 59.19 84 THR A C 1
ATOM 645 O O . THR A 1 84 ? -15.335 -9.024 18.519 1.00 59.19 84 THR A O 1
ATOM 648 N N . LEU A 1 85 ? -13.476 -7.796 18.621 1.00 61.81 85 LEU A N 1
ATOM 649 C CA . LEU A 1 85 ? -14.007 -6.666 17.843 1.00 61.81 85 LEU A CA 1
ATOM 650 C C . LEU A 1 85 ? -14.571 -7.044 16.458 1.00 61.81 85 LEU A C 1
ATOM 652 O O . LEU A 1 85 ? -15.625 -6.517 16.099 1.00 61.81 85 LEU A O 1
ATOM 656 N N . PRO A 1 86 ? -13.952 -7.951 15.673 1.00 57.19 86 PRO A N 1
ATOM 657 C CA . PRO A 1 86 ? -14.518 -8.382 14.393 1.00 57.19 86 PRO A CA 1
ATOM 658 C C . PRO A 1 86 ? -15.817 -9.182 14.543 1.00 57.19 86 PRO A C 1
ATOM 660 O O . PRO A 1 86 ? -16.600 -9.242 13.600 1.00 57.19 86 PRO A O 1
ATOM 663 N N . GLN A 1 87 ? -16.039 -9.800 15.708 1.00 58.31 87 GLN A N 1
ATOM 664 C CA . GLN A 1 87 ? -17.282 -10.503 16.033 1.00 58.31 87 GLN A CA 1
ATOM 665 C C . GLN A 1 87 ? -18.376 -9.534 16.513 1.00 58.31 87 GLN A C 1
ATOM 667 O O . GLN A 1 87 ? -19.555 -9.867 16.433 1.00 58.31 87 GLN A O 1
ATOM 672 N N . LEU A 1 88 ? -17.997 -8.343 16.996 1.00 63.62 88 LEU A N 1
ATOM 673 C CA . LEU A 1 88 ? -18.931 -7.319 17.471 1.00 63.62 88 LEU A CA 1
ATOM 674 C C . LEU A 1 88 ? -19.480 -6.449 16.329 1.00 63.62 88 LEU A C 1
ATOM 676 O O . LEU A 1 88 ? -20.654 -6.091 16.351 1.00 63.62 88 LEU A O 1
ATOM 680 N N . ILE A 1 89 ? -18.643 -6.119 15.337 1.00 76.62 89 ILE A N 1
ATOM 681 C CA . ILE A 1 89 ? -19.035 -5.372 14.132 1.00 76.62 89 ILE A CA 1
ATOM 682 C C . ILE A 1 89 ? -18.475 -6.084 12.895 1.00 76.62 89 ILE A C 1
ATOM 684 O O . ILE A 1 89 ? -17.265 -6.035 12.617 1.00 76.62 89 ILE A O 1
ATOM 688 N N . SER A 1 90 ? -19.373 -6.717 12.132 1.00 85.31 90 SER A N 1
ATOM 689 C CA . SER A 1 90 ? -19.039 -7.330 10.843 1.00 85.31 90 SER A CA 1
ATOM 690 C C . SER A 1 90 ? -18.647 -6.268 9.804 1.00 85.31 90 SER A C 1
ATOM 692 O O . SER A 1 90 ? -18.891 -5.077 9.996 1.00 85.31 90 SER A O 1
ATOM 694 N N . CYS A 1 91 ? -18.010 -6.668 8.699 1.00 88.19 91 CYS A N 1
ATOM 695 C CA . CYS A 1 91 ? -17.663 -5.721 7.632 1.00 88.19 91 CYS A CA 1
ATOM 696 C C . CYS A 1 91 ? -18.916 -5.076 7.005 1.00 88.19 91 CYS A C 1
ATOM 698 O O . CYS A 1 91 ? -18.905 -3.880 6.716 1.00 88.19 91 CYS A O 1
ATOM 700 N N . ASP A 1 92 ? -20.012 -5.833 6.874 1.00 88.56 92 ASP A N 1
ATOM 701 C CA . ASP A 1 92 ? -21.302 -5.325 6.389 1.00 88.56 92 ASP A CA 1
ATOM 702 C C . ASP A 1 92 ? -21.911 -4.299 7.355 1.00 88.56 92 ASP A C 1
ATOM 704 O O . ASP A 1 92 ? -22.347 -3.220 6.941 1.00 88.56 92 ASP A O 1
ATOM 708 N N . ASP A 1 93 ? -21.888 -4.603 8.657 1.00 87.25 93 ASP A N 1
ATOM 709 C CA . ASP A 1 93 ? -22.393 -3.691 9.684 1.00 87.25 93 ASP A CA 1
ATOM 710 C C . ASP A 1 93 ? -21.557 -2.410 9.721 1.00 87.25 93 ASP A C 1
ATOM 712 O O . ASP A 1 93 ? -22.122 -1.316 9.758 1.00 87.25 93 ASP A O 1
ATOM 716 N N . LEU A 1 94 ? -20.226 -2.531 9.631 1.00 86.69 94 LEU A N 1
ATOM 717 C CA . LEU A 1 94 ? -19.312 -1.392 9.570 1.00 86.69 94 LEU A CA 1
ATOM 718 C C . LEU A 1 94 ? -19.679 -0.465 8.411 1.00 86.69 94 LEU A C 1
ATOM 720 O O . LEU A 1 94 ? -19.876 0.726 8.634 1.00 86.69 94 LEU A O 1
ATOM 724 N N . ARG A 1 95 ? -19.847 -1.011 7.201 1.00 88.81 95 ARG A N 1
ATOM 725 C CA . ARG A 1 95 ? -20.235 -0.240 6.011 1.00 88.81 95 ARG A CA 1
ATOM 726 C C . ARG A 1 95 ? -21.576 0.469 6.199 1.00 88.81 95 ARG A C 1
ATOM 728 O O . ARG A 1 95 ? -21.727 1.611 5.778 1.00 88.81 95 ARG A O 1
ATOM 735 N N . SER A 1 96 ? -22.543 -0.184 6.845 1.00 88.38 96 SER A N 1
ATOM 736 C CA . SER A 1 96 ? -23.868 0.402 7.090 1.00 88.38 96 SER A CA 1
ATOM 737 C C . SER A 1 96 ? -23.858 1.527 8.136 1.00 88.38 96 SER A C 1
ATOM 739 O O . SER A 1 96 ? -24.610 2.495 8.015 1.00 88.38 96 SER A O 1
ATOM 741 N N . LEU A 1 97 ? -22.994 1.416 9.150 1.00 87.25 97 LEU A N 1
ATOM 742 C CA . LEU A 1 97 ? -22.820 2.408 10.212 1.00 87.25 97 LEU A CA 1
ATOM 743 C C . LEU A 1 97 ? -21.923 3.577 9.779 1.00 87.25 97 LEU A C 1
ATOM 745 O O . LEU A 1 97 ? -22.021 4.670 10.345 1.00 87.25 97 LEU A O 1
ATOM 749 N N . TRP A 1 98 ? -21.082 3.371 8.761 1.00 90.06 98 TRP A N 1
ATOM 750 C CA . TRP A 1 98 ? -20.158 4.365 8.216 1.00 90.06 98 TRP A CA 1
ATOM 751 C C . TRP A 1 98 ? -20.866 5.412 7.346 1.00 90.06 98 TRP A C 1
ATOM 753 O O . TRP A 1 98 ? -20.745 5.464 6.124 1.00 90.06 98 TRP A O 1
ATOM 763 N N . THR A 1 99 ? -21.655 6.260 8.000 1.00 88.81 99 THR A N 1
ATOM 764 C CA . THR A 1 99 ? -22.340 7.388 7.357 1.00 88.81 99 THR A CA 1
ATOM 765 C C . THR A 1 99 ? -21.381 8.558 7.093 1.00 88.81 99 THR A C 1
ATOM 767 O O . THR A 1 99 ? -20.397 8.707 7.822 1.00 88.81 99 THR A O 1
ATOM 770 N N . PRO A 1 100 ? -21.689 9.469 6.146 1.00 88.00 100 PRO A N 1
ATOM 771 C CA . PRO A 1 100 ? -20.854 10.648 5.881 1.00 88.00 100 PRO A CA 1
ATOM 772 C C . PRO A 1 100 ? -20.585 11.504 7.129 1.00 88.00 100 PRO A C 1
ATOM 774 O O . PRO A 1 100 ? -19.487 12.013 7.318 1.00 88.00 100 PRO A O 1
ATOM 777 N N . SER A 1 101 ? -21.556 11.599 8.047 1.00 86.25 101 SER A N 1
ATOM 778 C CA . SER A 1 101 ? -21.373 12.316 9.315 1.00 86.25 101 SER A CA 1
ATOM 779 C C . SER A 1 101 ? -20.383 11.644 10.266 1.00 86.25 101 SER A C 1
ATOM 781 O O . SER A 1 101 ? -19.727 12.331 11.045 1.00 86.25 101 SER A O 1
ATOM 783 N N . VAL A 1 102 ? -20.299 10.310 10.244 1.00 86.81 102 VAL A N 1
ATOM 784 C CA . VAL A 1 102 ? -19.319 9.554 11.038 1.00 86.81 102 VAL A CA 1
ATOM 785 C C . VAL A 1 102 ? -17.943 9.677 10.397 1.00 86.81 102 VAL A C 1
ATOM 787 O O . VAL A 1 102 ? -16.970 9.916 11.106 1.00 86.81 102 VAL A O 1
ATOM 790 N N . GLN A 1 103 ? -17.875 9.593 9.067 1.00 88.44 103 GLN A N 1
ATOM 791 C CA . GLN A 1 103 ? -16.650 9.800 8.302 1.00 88.44 103 GLN A CA 1
ATOM 792 C C . GLN A 1 103 ? -16.045 11.180 8.595 1.00 88.44 103 GLN A C 1
ATOM 794 O O . GLN A 1 103 ? -14.878 11.252 8.953 1.00 88.44 103 GLN A O 1
ATOM 799 N N . GLU A 1 104 ? -16.827 12.265 8.557 1.00 86.75 104 GLU A N 1
ATOM 800 C CA . GLU A 1 104 ? -16.340 13.614 8.894 1.00 86.75 104 GLU A CA 1
ATOM 801 C C . GLU A 1 104 ? -15.786 13.711 10.326 1.00 86.75 104 GLU A C 1
ATOM 803 O O . GLU A 1 104 ? -14.718 14.288 10.551 1.00 86.75 104 GLU A O 1
ATOM 808 N N . GLN A 1 105 ? -16.483 13.121 11.304 1.00 85.81 105 GLN A N 1
ATOM 809 C CA . GLN A 1 105 ? -16.029 13.099 12.699 1.00 85.81 105 GLN A CA 1
ATOM 810 C C . GLN A 1 105 ? -14.735 12.297 12.862 1.00 85.81 105 GLN A C 1
ATOM 812 O O . GLN A 1 105 ? -13.816 12.737 13.555 1.00 85.81 105 GLN A O 1
ATOM 817 N N . PHE A 1 106 ? -14.639 11.150 12.192 1.00 87.31 106 PHE A N 1
ATOM 818 C CA . PHE A 1 106 ? -13.452 10.309 12.209 1.00 87.31 106 PHE A CA 1
ATOM 819 C C . PHE A 1 106 ? -12.264 10.979 11.510 1.00 87.31 106 PHE A C 1
ATOM 821 O O . PHE A 1 106 ? -11.162 10.981 12.054 1.00 87.31 106 PHE A O 1
ATOM 828 N N . THR A 1 107 ? -12.474 11.626 10.363 1.00 87.94 107 THR A N 1
ATOM 829 C CA . THR A 1 107 ? -11.446 12.409 9.660 1.00 87.94 107 THR A CA 1
ATOM 830 C C . THR A 1 107 ? -10.936 13.554 10.534 1.00 87.94 107 THR A C 1
ATOM 832 O O . THR A 1 107 ? -9.729 13.784 10.608 1.00 87.94 107 THR A O 1
ATOM 835 N N . SER A 1 108 ? -11.824 14.237 11.265 1.00 85.31 108 SER A N 1
ATOM 836 C CA . SER A 1 108 ? -11.424 15.273 12.226 1.00 85.31 108 SER A CA 1
ATOM 837 C C . SER A 1 108 ? -10.599 14.701 13.385 1.00 85.31 108 SER A C 1
ATOM 839 O O . SER A 1 108 ? -9.573 15.275 13.755 1.00 85.31 108 SER A O 1
ATOM 841 N N . ALA A 1 109 ? -10.995 13.545 13.925 1.00 84.19 109 ALA A N 1
ATOM 842 C CA . ALA A 1 109 ? -10.222 12.834 14.939 1.00 84.19 109 ALA A CA 1
ATOM 843 C C . ALA A 1 109 ? -8.831 12.432 14.417 1.00 84.19 109 ALA A C 1
ATOM 845 O O . ALA A 1 109 ? -7.828 12.670 15.095 1.00 84.19 109 ALA A O 1
ATOM 846 N N . LEU A 1 110 ? -8.758 11.881 13.201 1.00 86.25 110 LEU A N 1
ATOM 847 C CA . LEU A 1 110 ? -7.507 11.522 12.536 1.00 86.25 110 LEU A CA 1
ATOM 848 C C . LEU A 1 110 ? -6.605 12.736 12.320 1.00 86.25 110 LEU A C 1
ATOM 850 O O . LEU A 1 110 ? -5.420 12.655 12.632 1.00 86.25 110 LEU A O 1
ATOM 854 N N . ASP A 1 111 ? -7.141 13.866 11.856 1.00 85.38 111 ASP A N 1
ATOM 855 C CA . ASP A 1 111 ? -6.366 15.094 11.653 1.00 85.38 111 ASP A CA 1
ATOM 856 C C . ASP A 1 111 ? -5.704 15.577 12.956 1.00 85.38 111 ASP A C 1
ATOM 858 O O . ASP A 1 111 ? -4.509 15.885 12.981 1.00 85.38 111 ASP A O 1
ATOM 862 N N . ILE A 1 112 ? -6.431 15.538 14.080 1.00 83.31 112 ILE A N 1
ATOM 863 C CA . ILE A 1 112 ? -5.873 15.860 15.404 1.00 83.31 112 ILE A CA 1
ATOM 864 C C . ILE A 1 112 ? -4.717 14.910 15.750 1.00 83.31 112 ILE A C 1
ATOM 866 O O . ILE A 1 112 ? -3.649 15.359 16.183 1.00 83.31 112 ILE A O 1
ATOM 870 N N . CYS A 1 113 ? -4.903 13.603 15.546 1.00 83.06 113 CYS A N 1
ATOM 871 C CA . CYS A 1 113 ? -3.893 12.589 15.850 1.00 83.06 113 CYS A CA 1
ATOM 872 C C . CYS A 1 113 ? -2.640 12.729 14.968 1.00 83.06 113 CYS A C 1
ATOM 874 O O . CYS A 1 113 ? -1.515 12.663 15.477 1.00 83.06 113 CYS A O 1
ATOM 876 N N . VAL A 1 114 ? -2.819 12.957 13.663 1.00 84.38 114 VAL A N 1
ATOM 877 C CA . VAL A 1 114 ? -1.733 13.134 12.690 1.00 84.38 114 VAL A CA 1
ATOM 878 C C . VAL A 1 114 ? -0.965 14.410 12.993 1.00 84.38 114 VAL A C 1
ATOM 880 O O . VAL A 1 114 ? 0.240 14.337 13.239 1.00 84.38 114 VAL A O 1
ATOM 883 N N . ASN A 1 115 ? -1.641 15.556 13.099 1.00 81.38 115 ASN A N 1
ATOM 884 C CA . ASN A 1 115 ? -0.992 16.833 13.391 1.00 81.38 115 ASN A CA 1
ATOM 885 C C . ASN A 1 115 ? -0.241 16.809 14.724 1.00 81.38 115 ASN A C 1
ATOM 887 O O . ASN A 1 115 ? 0.844 17.386 14.842 1.00 81.38 115 ASN A O 1
ATOM 891 N N . TRP A 1 116 ? -0.774 16.118 15.734 1.00 78.38 116 TRP A N 1
ATOM 892 C CA . TRP A 1 116 ? -0.055 15.928 16.988 1.00 78.38 116 TRP A CA 1
ATOM 893 C C . TRP A 1 116 ? 1.191 15.052 16.825 1.00 78.38 116 TRP A C 1
ATOM 895 O O . TRP A 1 116 ? 2.254 15.401 17.339 1.00 78.38 116 TRP A O 1
ATOM 905 N N . SER A 1 117 ? 1.094 13.946 16.086 1.00 76.25 117 SER A N 1
ATOM 906 C CA . SER A 1 117 ? 2.233 13.056 15.844 1.00 76.25 117 SER A CA 1
ATOM 907 C C . SER A 1 117 ? 3.352 13.724 15.031 1.00 76.25 117 SER A C 1
ATOM 909 O O . SER A 1 117 ? 4.525 13.557 15.365 1.00 76.25 117 SER A O 1
ATOM 911 N N . VAL A 1 118 ? 3.003 14.556 14.042 1.00 76.19 118 VAL A N 1
ATOM 912 C CA . VAL A 1 118 ? 3.953 15.372 13.271 1.00 76.19 118 VAL A CA 1
ATOM 913 C C . VAL A 1 118 ? 4.640 16.382 14.189 1.00 76.19 118 VAL A C 1
ATOM 915 O O . VAL A 1 118 ? 5.868 16.463 14.209 1.00 76.19 118 VAL A O 1
ATOM 918 N N . LYS A 1 119 ? 3.875 17.096 15.028 1.00 72.62 119 LYS A N 1
ATOM 919 C CA . LYS A 1 119 ? 4.443 18.031 16.013 1.00 72.62 119 LYS A CA 1
ATOM 920 C C . LYS A 1 119 ? 5.420 17.330 16.954 1.00 72.62 119 LYS A C 1
ATOM 922 O O . LYS A 1 119 ? 6.536 17.815 17.111 1.00 72.62 119 LYS A O 1
ATOM 927 N N . LEU A 1 120 ? 5.049 16.168 17.498 1.00 69.81 120 LEU A N 1
ATOM 928 C CA . LEU A 1 120 ? 5.926 15.360 18.349 1.00 69.81 120 LEU A CA 1
ATOM 929 C C . LEU A 1 120 ? 7.223 14.934 17.655 1.00 69.81 120 LEU A C 1
ATOM 931 O O . LEU A 1 120 ? 8.258 14.890 18.309 1.00 69.81 120 LEU A O 1
ATOM 935 N N . ALA A 1 121 ? 7.173 14.598 16.365 1.00 67.31 121 ALA A N 1
ATOM 936 C CA . ALA A 1 121 ? 8.363 14.214 15.610 1.00 67.31 121 ALA A CA 1
ATOM 937 C C . ALA A 1 121 ? 9.295 15.407 15.335 1.00 67.31 121 ALA A C 1
ATOM 939 O O . ALA A 1 121 ? 10.507 15.231 15.261 1.00 67.31 121 ALA A O 1
ATOM 940 N N . THR A 1 122 ? 8.739 16.615 15.195 1.00 67.31 122 THR A N 1
ATOM 941 C CA . THR A 1 122 ? 9.508 17.843 14.914 1.00 67.31 122 THR A CA 1
ATOM 942 C C . THR A 1 122 ? 10.026 18.569 16.159 1.00 67.31 122 THR A C 1
ATOM 944 O O . THR A 1 122 ? 10.983 19.334 16.057 1.00 67.31 122 THR A O 1
ATOM 947 N N . SER A 1 123 ? 9.419 18.357 17.331 1.00 55.59 123 SER A N 1
ATOM 948 C CA . SER A 1 123 ? 9.847 18.975 18.590 1.00 55.59 123 SER A CA 1
ATOM 949 C C . SER A 1 123 ? 10.612 17.982 19.467 1.00 55.59 123 SER A C 1
ATOM 951 O O . SER A 1 123 ? 10.060 16.943 19.828 1.00 55.59 123 SER A O 1
ATOM 953 N N . ASP A 1 124 ? 11.828 18.333 19.889 1.00 45.50 124 ASP A N 1
ATOM 954 C CA . ASP A 1 124 ? 12.568 17.626 20.943 1.00 45.50 124 ASP A CA 1
ATOM 955 C C . ASP A 1 124 ? 11.776 17.656 22.267 1.00 45.50 124 ASP A C 1
ATOM 957 O O . ASP A 1 124 ? 11.902 18.580 23.065 1.00 45.50 124 ASP A O 1
ATOM 961 N N . GLY A 1 125 ? 10.929 16.645 22.483 1.00 51.53 125 GLY A N 1
ATOM 962 C CA . GLY A 1 125 ? 10.245 16.352 23.745 1.00 51.53 125 GLY A CA 1
ATOM 963 C C . GLY A 1 125 ? 9.279 17.436 24.232 1.00 51.53 125 GLY A C 1
ATOM 964 O O . GLY A 1 125 ? 9.668 18.340 24.967 1.00 51.53 125 GLY A O 1
ATOM 965 N N . PHE A 1 126 ? 7.982 17.294 23.943 1.00 49.72 126 PHE A N 1
ATOM 966 C CA . PHE A 1 126 ? 6.974 18.181 24.527 1.00 49.72 126 PHE A CA 1
ATOM 967 C C . PHE A 1 126 ? 5.897 17.419 25.308 1.00 49.72 126 PHE A C 1
ATOM 969 O O . PHE A 1 126 ? 5.030 16.757 24.741 1.00 49.72 126 PHE A O 1
ATOM 976 N N . ASN A 1 127 ? 5.931 17.577 26.636 1.00 48.16 127 ASN A N 1
ATOM 977 C CA . ASN A 1 127 ? 4.759 17.448 27.500 1.00 48.16 127 ASN A CA 1
ATOM 978 C C . ASN A 1 127 ? 3.800 18.598 27.148 1.00 48.16 127 ASN A C 1
ATOM 980 O O . ASN A 1 127 ? 3.888 19.680 27.725 1.00 48.16 127 ASN A O 1
ATOM 984 N N . GLY A 1 128 ? 2.939 18.394 26.152 1.00 46.47 128 GLY A N 1
ATOM 985 C CA . GLY A 1 128 ? 2.028 19.429 25.669 1.00 46.47 128 GLY A CA 1
ATOM 986 C C . GLY A 1 128 ? 0.799 19.602 26.546 1.00 46.47 128 GLY A C 1
ATOM 987 O O . GLY A 1 128 ? -0.078 18.745 26.572 1.00 46.47 128 GLY A O 1
ATOM 988 N N . THR A 1 129 ? 0.706 20.731 27.243 1.00 44.19 129 THR A N 1
ATOM 989 C CA . THR A 1 129 ? -0.553 21.218 27.812 1.00 44.19 129 THR A CA 1
ATOM 990 C C . THR A 1 129 ? -1.422 21.813 26.706 1.00 44.19 129 THR A C 1
ATOM 992 O O . THR A 1 129 ? -0.966 22.659 25.938 1.00 44.19 129 THR A O 1
ATOM 995 N N . ILE A 1 130 ? -2.683 21.386 26.635 1.00 48.19 130 ILE A N 1
ATOM 996 C CA . ILE A 1 130 ? -3.697 21.990 25.763 1.00 48.19 130 ILE A CA 1
ATOM 997 C C . ILE A 1 130 ? -4.587 22.870 26.646 1.00 48.19 130 ILE A C 1
ATOM 999 O O . ILE A 1 130 ? -5.055 22.430 27.697 1.00 48.19 130 ILE A O 1
ATOM 1003 N N . THR A 1 131 ? -4.795 24.125 26.246 1.00 38.91 131 THR A N 1
ATOM 1004 C CA . THR A 1 131 ? -5.766 25.033 26.869 1.00 38.91 131 THR A CA 1
ATOM 1005 C C . THR A 1 131 ? -7.086 24.975 26.119 1.00 38.91 131 THR A C 1
ATOM 1007 O O . THR A 1 131 ? -7.164 25.425 24.978 1.00 38.91 131 THR A O 1
ATOM 1010 N N . ILE A 1 132 ? -8.126 24.467 26.778 1.00 45.62 132 ILE A N 1
ATOM 1011 C CA . ILE A 1 132 ? -9.516 24.582 26.328 1.00 45.62 132 ILE A CA 1
ATOM 1012 C C . ILE A 1 132 ? -10.236 25.437 27.372 1.00 45.62 132 ILE A C 1
ATOM 1014 O O . ILE A 1 132 ? -10.208 25.102 28.552 1.00 45.62 132 ILE A O 1
ATOM 1018 N N . GLN A 1 133 ? -10.831 26.559 26.949 1.00 47.56 133 GLN A N 1
ATOM 1019 C CA . GLN A 1 133 ? -11.706 27.410 27.778 1.00 47.56 133 GLN A CA 1
ATOM 1020 C C . GLN A 1 133 ? -11.176 27.644 29.213 1.00 47.56 133 GLN A C 1
ATOM 1022 O O . GLN A 1 133 ? -11.804 27.255 30.192 1.00 47.56 133 GLN A O 1
ATOM 1027 N N . ASP A 1 134 ? -9.983 28.237 29.328 1.00 45.56 134 ASP A N 1
ATOM 1028 C CA . ASP A 1 134 ? -9.326 28.602 30.599 1.00 45.56 134 ASP A CA 1
ATOM 1029 C C . ASP A 1 134 ? -8.963 27.448 31.557 1.00 45.56 134 ASP A C 1
ATOM 1031 O O . ASP A 1 134 ? -8.581 27.688 32.704 1.00 45.56 134 ASP A O 1
ATOM 1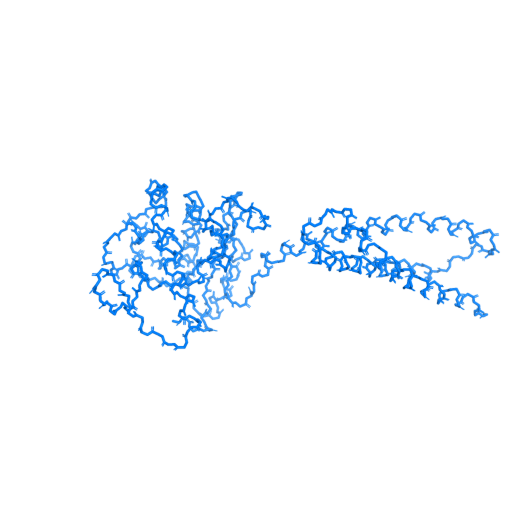035 N N . THR A 1 135 ? -8.965 26.197 31.084 1.00 39.81 135 THR A N 1
ATOM 1036 C CA . THR A 1 135 ? -8.364 25.062 31.804 1.00 39.81 135 THR A CA 1
ATOM 1037 C C . THR A 1 135 ? -7.174 24.485 31.037 1.00 39.81 135 THR A C 1
ATOM 1039 O O . THR A 1 135 ? -7.281 24.062 29.887 1.00 39.81 135 THR A O 1
ATOM 1042 N N . THR A 1 136 ? -6.000 24.494 31.673 1.00 40.19 136 THR A N 1
ATOM 1043 C CA . THR A 1 136 ? -4.778 23.828 31.203 1.00 40.19 136 THR A CA 1
ATOM 1044 C C . THR A 1 136 ? -4.839 22.354 31.589 1.00 40.19 136 THR A C 1
ATOM 1046 O O . THR A 1 136 ? -4.660 22.006 32.756 1.00 40.19 136 THR A O 1
ATOM 1049 N N . ILE A 1 137 ? -5.066 21.476 30.614 1.00 45.91 137 ILE A N 1
ATOM 1050 C CA . ILE A 1 137 ? -5.022 20.025 30.819 1.00 45.91 137 ILE A CA 1
ATOM 1051 C C . ILE A 1 137 ? -3.683 19.517 30.275 1.00 45.91 137 ILE A C 1
ATOM 1053 O O . ILE A 1 137 ? -3.321 19.783 29.128 1.00 45.91 137 ILE A O 1
ATOM 1057 N N . SER A 1 138 ? -2.917 18.798 31.099 1.00 44.66 138 SER A N 1
ATOM 1058 C CA . SER A 1 138 ? -1.757 18.024 30.646 1.00 44.66 138 SER A CA 1
ATOM 1059 C C . SER A 1 138 ? -2.265 16.743 29.988 1.00 44.66 138 SER A C 1
ATOM 1061 O O . SER A 1 138 ? -2.550 15.761 30.674 1.00 44.66 138 SER A O 1
ATOM 1063 N N . VAL A 1 139 ? -2.449 16.774 28.671 1.00 47.22 139 VAL A N 1
ATOM 1064 C CA . VAL A 1 139 ? -2.998 15.643 27.922 1.00 47.22 139 VAL A CA 1
ATOM 1065 C C . VAL A 1 139 ? -1.846 14.721 27.512 1.00 47.22 139 VAL A C 1
ATOM 1067 O O . VAL A 1 139 ? -0.996 15.094 26.710 1.00 47.22 139 VAL A O 1
ATOM 1070 N N . SER A 1 140 ? -1.789 13.516 28.086 1.00 52.66 140 SER A N 1
ATOM 1071 C CA . SER A 1 140 ? -0.765 12.499 27.783 1.00 52.66 140 SER A CA 1
ATOM 1072 C C . SER A 1 140 ? -0.964 11.811 26.422 1.00 52.66 140 SER A C 1
ATOM 1074 O O . SER A 1 140 ? -0.029 11.197 25.908 1.00 52.66 140 SER A O 1
ATOM 1076 N N . ASN A 1 141 ? -2.151 11.940 25.819 1.00 56.09 141 ASN A N 1
ATOM 1077 C CA . ASN A 1 141 ? -2.459 11.555 24.442 1.00 56.09 141 ASN A CA 1
ATOM 1078 C C . ASN A 1 141 ? -3.656 12.391 23.935 1.00 56.09 141 ASN A C 1
ATOM 1080 O O . ASN A 1 141 ? -4.782 12.113 24.332 1.00 56.09 141 ASN A O 1
ATOM 1084 N N . PRO A 1 142 ? -3.453 13.445 23.127 1.00 65.69 142 PRO A N 1
ATOM 1085 C CA . PRO A 1 142 ? -4.538 14.283 22.617 1.00 65.69 142 PRO A CA 1
ATOM 1086 C C . PRO A 1 142 ? -5.246 13.687 21.402 1.00 65.69 142 PRO A C 1
ATOM 1088 O O . PRO A 1 142 ? -6.163 14.305 20.873 1.00 65.69 142 PRO A O 1
ATOM 1091 N N . CYS A 1 143 ? -4.826 12.504 20.955 1.00 70.88 143 CYS A N 1
ATOM 1092 C CA . CYS A 1 143 ? -5.578 11.736 19.983 1.00 70.88 143 CYS A CA 1
ATOM 1093 C C . CYS A 1 143 ? -6.835 11.171 20.670 1.00 70.88 143 CYS A C 1
ATOM 1095 O O . CYS A 1 143 ? -6.680 10.427 21.641 1.00 70.88 143 CYS A O 1
ATOM 1097 N N . PRO A 1 144 ? -8.055 11.491 20.194 1.00 71.12 144 PRO A N 1
ATOM 1098 C CA . PRO A 1 144 ? -9.304 11.007 20.792 1.00 71.12 144 PRO A CA 1
ATOM 1099 C C . PRO A 1 144 ? -9.555 9.509 20.549 1.00 71.12 144 PRO A C 1
ATOM 1101 O O . PRO A 1 144 ? -10.572 8.983 20.985 1.00 71.12 144 PRO A O 1
ATOM 1104 N N . LEU A 1 145 ? -8.651 8.815 19.850 1.00 72.44 145 LEU A N 1
ATOM 1105 C CA . LEU A 1 145 ? -8.765 7.385 19.587 1.00 72.44 145 LEU A CA 1
ATOM 1106 C C . LEU A 1 145 ? -8.301 6.574 20.812 1.00 72.44 145 LEU A C 1
ATOM 1108 O O . LEU A 1 145 ? -7.283 6.916 21.425 1.00 72.44 145 LEU A O 1
ATOM 1112 N N . PRO A 1 146 ? -8.994 5.469 21.142 1.00 66.38 146 PRO A N 1
ATOM 1113 C CA . PRO A 1 146 ? -8.753 4.706 22.372 1.00 66.38 146 PRO A CA 1
ATOM 1114 C C . PRO A 1 146 ? -7.391 3.997 22.388 1.00 66.38 146 PRO A C 1
ATOM 1116 O O . PRO A 1 146 ? -6.857 3.662 23.444 1.00 66.38 146 PRO A O 1
ATOM 1119 N N . ILE A 1 147 ? -6.780 3.799 21.217 1.00 71.62 147 ILE A N 1
ATOM 1120 C CA . ILE A 1 147 ? -5.466 3.171 21.067 1.00 71.62 147 ILE A CA 1
ATOM 1121 C C . ILE A 1 147 ? -4.413 4.174 20.602 1.00 71.62 147 ILE A C 1
ATOM 1123 O O . ILE A 1 147 ? -4.694 5.148 19.904 1.00 71.62 147 ILE A O 1
ATOM 1127 N N . LYS A 1 148 ? -3.147 3.905 20.947 1.00 73.88 148 LYS A N 1
ATOM 1128 C CA . LYS A 1 148 ? -2.011 4.722 20.503 1.00 73.88 148 LYS A CA 1
ATOM 1129 C C . LYS A 1 148 ? -1.965 4.776 18.975 1.00 73.88 148 LYS A C 1
ATOM 1131 O O . LYS A 1 148 ? -1.666 3.762 18.345 1.00 73.88 148 LYS A O 1
ATOM 1136 N N . PHE A 1 149 ? -2.195 5.958 18.408 1.00 78.88 149 PHE A N 1
ATOM 1137 C CA . PHE A 1 149 ? -2.134 6.201 16.969 1.00 78.88 149 PHE A CA 1
ATOM 1138 C C . PHE A 1 149 ? -0.701 6.134 16.429 1.00 78.88 149 PHE A C 1
ATOM 1140 O O . PHE A 1 149 ? 0.258 6.557 17.090 1.00 78.88 149 PHE A O 1
ATOM 1147 N N . ARG A 1 150 ? -0.559 5.600 15.213 1.00 79.19 150 ARG A N 1
ATOM 1148 C CA . ARG A 1 150 ? 0.682 5.606 14.442 1.00 79.19 150 ARG A CA 1
ATOM 1149 C C . ARG A 1 150 ? 0.468 6.394 13.156 1.00 79.19 150 ARG A C 1
ATOM 1151 O O . ARG A 1 150 ? -0.399 6.006 12.381 1.00 79.19 150 ARG A O 1
ATOM 1158 N N . PRO A 1 151 ? 1.304 7.408 12.880 1.00 77.62 151 PRO A N 1
ATOM 1159 C CA . PRO A 1 151 ? 1.176 8.187 11.653 1.00 77.62 151 PRO A CA 1
ATOM 1160 C C . PRO A 1 151 ? 1.405 7.364 10.384 1.00 77.62 151 PRO A C 1
ATOM 1162 O O . PRO A 1 151 ? 0.929 7.755 9.337 1.00 77.62 151 PRO A O 1
ATOM 1165 N N . THR A 1 152 ? 2.070 6.207 10.468 1.00 80.94 152 THR A N 1
ATOM 1166 C CA . THR A 1 152 ? 2.336 5.336 9.310 1.00 80.94 152 THR A CA 1
ATOM 1167 C C . THR A 1 152 ? 1.089 4.658 8.727 1.00 80.94 152 THR A C 1
ATOM 1169 O O . THR A 1 152 ? 1.193 3.991 7.703 1.00 80.94 152 THR A O 1
ATOM 1172 N N . LEU A 1 153 ? -0.075 4.788 9.377 1.00 84.38 153 LEU A N 1
ATOM 1173 C CA . LEU A 1 153 ? -1.355 4.305 8.849 1.00 84.38 153 LEU A CA 1
ATOM 1174 C C . LEU A 1 153 ? -1.929 5.190 7.740 1.00 84.38 153 LEU A C 1
ATOM 1176 O O . LEU A 1 153 ? -2.803 4.735 7.008 1.00 84.38 153 LEU A O 1
ATOM 1180 N N . VAL A 1 154 ? -1.487 6.440 7.644 1.00 87.25 154 VAL A N 1
ATOM 1181 C CA . VAL A 1 154 ? -1.914 7.389 6.614 1.00 87.25 154 VAL A CA 1
ATOM 1182 C C . VAL A 1 154 ? -0.700 7.837 5.810 1.00 87.25 154 VAL A C 1
ATOM 1184 O O . VAL A 1 154 ? 0.436 7.728 6.280 1.00 87.25 154 VAL A O 1
ATOM 1187 N N . ASP A 1 155 ? -0.937 8.313 4.593 1.00 84.38 155 ASP A N 1
ATOM 1188 C CA . ASP A 1 155 ? 0.130 8.818 3.736 1.00 84.38 155 ASP A CA 1
ATOM 1189 C C . ASP A 1 155 ? 0.736 10.142 4.242 1.00 84.38 155 ASP A C 1
ATOM 1191 O O . ASP A 1 155 ? 0.211 10.828 5.123 1.00 84.38 155 ASP A O 1
ATOM 1195 N N . ASP A 1 156 ? 1.903 10.481 3.699 1.00 79.81 156 ASP A N 1
ATOM 1196 C CA . ASP A 1 156 ? 2.641 11.702 4.024 1.00 79.81 156 ASP A CA 1
ATOM 1197 C C . ASP A 1 156 ? 1.968 12.967 3.473 1.00 79.81 156 ASP A C 1
ATOM 1199 O O . ASP A 1 156 ? 2.132 14.057 4.029 1.00 79.81 156 ASP A O 1
ATOM 1203 N N . ALA A 1 157 ? 1.196 12.819 2.396 1.00 78.44 157 ALA A N 1
ATOM 1204 C CA . ALA A 1 157 ? 0.466 13.894 1.746 1.00 78.44 157 ALA A CA 1
ATOM 1205 C C . ALA A 1 157 ? -0.797 14.309 2.520 1.00 78.44 157 ALA A C 1
ATOM 1207 O O . ALA A 1 157 ? -1.232 15.455 2.375 1.00 78.44 157 ALA A O 1
ATOM 1208 N N . TYR A 1 158 ? -1.344 13.435 3.369 1.00 83.44 158 TYR A N 1
ATOM 1209 C CA . TYR A 1 158 ? -2.583 13.596 4.127 1.00 83.44 158 TYR A CA 1
ATOM 1210 C C . TYR A 1 158 ? -2.701 14.965 4.810 1.00 83.44 158 TYR A C 1
ATOM 1212 O O . TYR A 1 158 ? -3.635 15.694 4.465 1.00 83.44 158 TYR A O 1
ATOM 1220 N N . PRO A 1 159 ? -1.750 15.402 5.672 1.00 77.19 159 PRO A N 1
ATOM 1221 C CA . PRO A 1 159 ? -1.842 16.692 6.367 1.00 77.19 159 PRO A CA 1
ATOM 1222 C C . PRO A 1 159 ? -1.777 17.916 5.441 1.00 77.19 159 PRO A C 1
ATOM 1224 O O . PRO A 1 159 ? -2.069 19.031 5.866 1.00 77.19 159 PRO A O 1
ATOM 1227 N N . THR A 1 160 ? -1.348 17.741 4.190 1.00 73.88 160 THR A N 1
ATOM 1228 C CA . THR A 1 160 ? -1.240 18.818 3.190 1.00 73.88 160 THR A CA 1
ATOM 1229 C C . THR A 1 160 ? -2.286 18.720 2.082 1.00 73.88 160 THR A C 1
ATOM 1231 O O . THR A 1 160 ? -2.342 19.588 1.209 1.00 73.88 160 THR A O 1
ATOM 1234 N N . SER A 1 161 ? -3.110 17.671 2.094 1.00 72.69 161 SER A N 1
ATOM 1235 C CA . SER A 1 161 ? -4.127 17.429 1.077 1.00 72.69 161 SER A CA 1
ATOM 1236 C C . SER A 1 161 ? -5.326 18.362 1.278 1.00 72.69 161 SER A C 1
ATOM 1238 O O . SER A 1 161 ? -5.735 18.640 2.401 1.00 72.69 161 SER A O 1
ATOM 1240 N N . ALA A 1 162 ? -5.894 18.871 0.181 1.00 64.31 162 ALA A N 1
ATOM 1241 C CA . ALA A 1 162 ? -6.938 19.901 0.228 1.00 64.31 162 ALA A CA 1
ATOM 1242 C C . ALA A 1 162 ? -8.264 19.428 0.865 1.00 64.31 162 ALA A C 1
ATOM 1244 O O . ALA A 1 162 ? -9.077 20.266 1.247 1.00 64.31 162 ALA A O 1
ATOM 1245 N N . GLU A 1 163 ? -8.461 18.111 0.996 1.00 70.56 163 GLU A N 1
ATOM 1246 C CA . GLU A 1 163 ? -9.694 17.484 1.495 1.00 70.56 163 GLU A CA 1
ATOM 1247 C C . GLU A 1 163 ? -9.435 16.370 2.531 1.00 70.56 163 GLU A C 1
ATOM 1249 O O . GLU A 1 163 ? -10.329 15.581 2.818 1.00 70.56 163 GLU A O 1
ATOM 1254 N N . ASN A 1 164 ? -8.230 16.295 3.120 1.00 76.19 164 ASN A N 1
ATOM 1255 C CA . ASN A 1 164 ? -7.843 15.216 4.048 1.00 76.19 164 ASN A CA 1
ATOM 1256 C C . ASN A 1 164 ? -8.102 13.817 3.455 1.00 76.19 164 ASN A C 1
ATOM 1258 O O . ASN A 1 164 ? -8.676 12.933 4.093 1.00 76.19 164 ASN A O 1
ATOM 1262 N N . LEU A 1 165 ? -7.707 13.636 2.195 1.00 84.88 165 LEU A N 1
ATOM 1263 C CA . LEU A 1 165 ? -7.868 12.376 1.476 1.00 84.88 165 LEU A CA 1
ATOM 1264 C C . LEU A 1 165 ? -6.730 11.436 1.861 1.00 84.88 165 LEU A C 1
ATOM 1266 O O . LEU A 1 165 ? -5.562 11.820 1.799 1.00 84.88 165 LEU A O 1
ATOM 1270 N N . VAL A 1 166 ? -7.074 10.202 2.226 1.00 87.88 166 VAL A N 1
ATOM 1271 C CA . VAL A 1 166 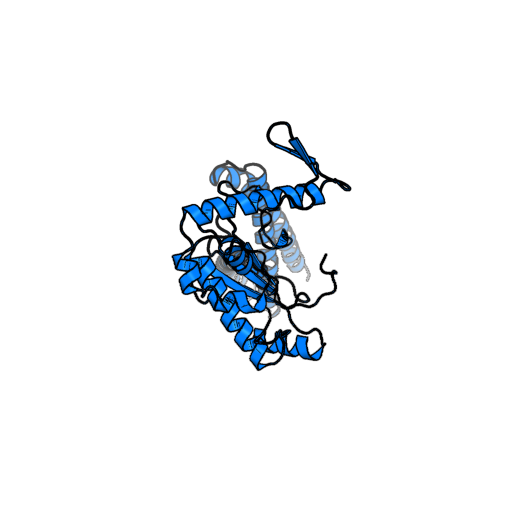? -6.097 9.135 2.458 1.00 87.88 166 VAL A CA 1
ATOM 1272 C C . VAL A 1 166 ? -5.976 8.347 1.161 1.00 87.88 166 VAL A C 1
ATOM 1274 O O . VAL A 1 166 ? -6.917 7.652 0.786 1.00 87.88 166 VAL A O 1
ATOM 1277 N N . ARG A 1 167 ? -4.839 8.450 0.472 1.00 88.12 167 ARG A N 1
ATOM 1278 C CA . ARG A 1 167 ? -4.575 7.728 -0.786 1.00 88.12 167 ARG A CA 1
ATOM 1279 C C . ARG A 1 167 ? -3.905 6.386 -0.539 1.00 88.12 167 ARG A C 1
ATOM 1281 O O . ARG A 1 167 ? -4.178 5.416 -1.242 1.00 88.12 167 ARG A O 1
ATOM 1288 N N . TYR A 1 168 ? -3.032 6.347 0.467 1.00 88.19 168 TYR A N 1
ATOM 1289 C CA . TYR A 1 168 ? -2.356 5.132 0.903 1.00 88.19 168 TYR A CA 1
ATOM 1290 C C . TYR A 1 168 ? -2.634 4.860 2.374 1.00 88.19 168 TYR A C 1
ATOM 1292 O O . TYR A 1 168 ? -2.598 5.763 3.212 1.00 88.19 168 TYR A O 1
ATOM 1300 N N . THR A 1 169 ? -2.865 3.592 2.697 1.00 90.44 169 THR A N 1
ATOM 1301 C CA . THR A 1 169 ? -2.931 3.130 4.084 1.00 90.44 169 THR A CA 1
ATOM 1302 C C . THR A 1 169 ? -2.185 1.816 4.258 1.00 90.44 169 THR A C 1
ATOM 1304 O O . THR A 1 169 ? -1.848 1.139 3.289 1.00 90.44 169 THR A O 1
ATOM 1307 N N . THR A 1 170 ? -1.907 1.451 5.505 1.00 89.69 170 THR A N 1
ATOM 1308 C CA . THR A 1 170 ? -1.234 0.200 5.843 1.00 89.69 170 THR A CA 1
ATOM 1309 C C . THR A 1 170 ? -2.005 -0.570 6.908 1.00 89.69 170 THR A C 1
ATOM 1311 O O . THR A 1 170 ? -2.615 0.014 7.805 1.00 89.69 170 THR A O 1
ATOM 1314 N N . SER A 1 171 ? -1.948 -1.895 6.828 1.00 90.19 171 SER A N 1
ATOM 1315 C CA . SER A 1 171 ? -2.505 -2.815 7.818 1.00 90.19 171 SER A CA 1
ATOM 1316 C C . SER A 1 171 ? -1.396 -3.707 8.354 1.00 90.19 171 SER A C 1
ATOM 1318 O O . SER A 1 171 ? -0.753 -4.441 7.606 1.00 90.19 171 SER A O 1
ATOM 1320 N N . TYR A 1 172 ? -1.161 -3.659 9.663 1.00 88.56 172 TYR A N 1
ATOM 1321 C CA . TYR A 1 172 ? -0.102 -4.431 10.311 1.00 88.56 172 TYR A CA 1
ATOM 1322 C C . TYR A 1 172 ? -0.674 -5.687 10.965 1.00 88.56 172 TYR A C 1
ATOM 1324 O O . TYR A 1 172 ? -1.420 -5.595 11.942 1.00 88.56 172 TYR A O 1
ATOM 1332 N N . PHE A 1 173 ? -0.277 -6.864 10.489 1.00 88.12 173 PHE A N 1
ATOM 1333 C CA . PHE A 1 173 ? -0.730 -8.140 11.035 1.00 88.12 173 PHE A CA 1
ATOM 1334 C C . PHE A 1 173 ? 0.180 -8.611 12.175 1.00 88.12 173 PHE A C 1
ATOM 1336 O O . PHE A 1 173 ? 1.404 -8.466 12.146 1.00 88.12 173 PHE A O 1
ATOM 1343 N N . ALA A 1 174 ? -0.421 -9.209 13.204 1.00 86.56 174 ALA A N 1
ATOM 1344 C CA . ALA A 1 174 ? 0.310 -9.807 14.314 1.00 86.56 174 ALA A CA 1
ATOM 1345 C C . ALA A 1 174 ? 0.751 -11.235 13.952 1.00 86.56 174 ALA A C 1
ATOM 1347 O O . ALA A 1 174 ? 0.077 -12.212 14.287 1.00 86.56 174 ALA A O 1
ATOM 1348 N N . THR A 1 175 ? 1.889 -11.359 13.269 1.00 86.62 175 THR A N 1
ATOM 1349 C CA . THR A 1 175 ? 2.410 -12.644 12.781 1.00 86.62 175 THR A CA 1
ATOM 1350 C C . THR A 1 175 ? 3.607 -13.170 13.575 1.00 86.62 175 THR A C 1
ATOM 1352 O O . THR A 1 175 ? 4.321 -12.421 14.251 1.00 86.62 175 THR A O 1
ATOM 1355 N N . LYS A 1 176 ? 3.811 -14.493 13.520 1.00 84.69 176 LYS A N 1
ATOM 1356 C CA . LYS A 1 176 ? 4.966 -15.185 14.107 1.00 84.69 176 LYS A CA 1
ATOM 1357 C C . LYS A 1 176 ? 6.265 -14.799 13.392 1.00 84.69 176 LYS A C 1
ATOM 1359 O O . LYS A 1 176 ? 6.255 -14.248 12.300 1.00 84.69 176 LYS A O 1
ATOM 1364 N N . LYS A 1 177 ? 7.395 -15.045 14.058 1.00 77.56 177 LYS A N 1
ATOM 1365 C CA . LYS A 1 177 ? 8.698 -14.437 13.721 1.00 77.56 177 LYS A CA 1
ATOM 1366 C C . LYS A 1 177 ? 9.811 -15.450 13.455 1.00 77.56 177 LYS A C 1
ATOM 1368 O O . LYS A 1 177 ? 10.979 -15.065 13.437 1.00 77.56 177 LYS A O 1
ATOM 1373 N N . GLY A 1 178 ? 9.501 -16.742 13.345 1.00 74.88 178 GLY A N 1
ATOM 1374 C CA . GLY A 1 178 ? 10.498 -17.745 12.985 1.00 74.88 178 GLY A CA 1
ATOM 1375 C C . GLY A 1 178 ? 10.953 -17.565 11.536 1.00 74.88 178 GLY A C 1
ATOM 1376 O O . GLY A 1 178 ? 10.161 -17.170 10.690 1.00 74.88 178 GLY A O 1
ATOM 1377 N N . ASN A 1 179 ? 12.215 -17.879 11.225 1.00 72.12 179 ASN A N 1
ATOM 1378 C CA . ASN A 1 179 ? 12.709 -17.818 9.840 1.00 72.12 179 ASN A CA 1
ATOM 1379 C C . ASN A 1 179 ? 11.878 -18.704 8.894 1.00 72.12 179 ASN A C 1
ATOM 1381 O O . ASN A 1 179 ? 11.566 -18.279 7.791 1.00 72.12 179 ASN A O 1
ATOM 1385 N N . ASN A 1 180 ? 11.467 -19.890 9.357 1.00 78.62 180 ASN A N 1
ATOM 1386 C CA . ASN A 1 180 ? 10.593 -20.786 8.593 1.00 78.62 180 ASN A CA 1
ATOM 1387 C C . ASN A 1 180 ? 9.177 -20.206 8.426 1.00 78.62 180 ASN A C 1
ATOM 1389 O O . ASN A 1 180 ? 8.536 -20.447 7.411 1.00 78.62 180 ASN A O 1
ATOM 1393 N N . ASP A 1 181 ? 8.695 -19.436 9.409 1.00 82.19 181 ASP A N 1
ATOM 1394 C CA . ASP A 1 181 ? 7.388 -18.772 9.333 1.00 82.19 181 ASP A CA 1
ATOM 1395 C C . ASP A 1 181 ? 7.425 -17.639 8.293 1.00 82.19 181 ASP A C 1
ATOM 1397 O O . ASP A 1 181 ? 6.450 -17.419 7.586 1.00 82.19 181 ASP A O 1
ATOM 1401 N N . LEU A 1 182 ? 8.561 -16.939 8.181 1.00 78.88 182 LEU A N 1
ATOM 1402 C CA . LEU A 1 182 ? 8.784 -15.890 7.184 1.00 78.88 182 LEU A CA 1
ATOM 1403 C C . LEU A 1 182 ? 8.795 -16.467 5.761 1.00 78.88 182 LEU A C 1
ATOM 1405 O O . LEU A 1 182 ? 8.127 -15.939 4.882 1.00 78.88 182 LEU A O 1
ATOM 1409 N N . GLU A 1 183 ? 9.514 -17.573 5.550 1.00 79.44 183 GLU A N 1
ATOM 1410 C CA . GLU A 1 183 ? 9.548 -18.287 4.266 1.00 79.44 183 GLU A CA 1
ATOM 1411 C C . GLU A 1 183 ? 8.151 -18.780 3.870 1.00 79.44 183 GLU A C 1
ATOM 1413 O O . GLU A 1 183 ? 7.703 -18.522 2.757 1.00 79.44 183 GLU A O 1
ATOM 1418 N N . ALA A 1 184 ? 7.397 -19.350 4.815 1.00 83.31 184 ALA A N 1
ATOM 1419 C CA . ALA A 1 184 ? 6.005 -19.727 4.583 1.00 83.31 184 ALA A CA 1
ATOM 1420 C C . ALA A 1 184 ? 5.111 -18.519 4.238 1.00 83.31 184 ALA A C 1
ATOM 1422 O O . ALA A 1 184 ? 4.230 -18.623 3.387 1.00 83.31 184 ALA A O 1
ATOM 1423 N N . MET A 1 185 ? 5.329 -17.354 4.862 1.00 83.44 185 MET A N 1
ATOM 1424 C CA . MET A 1 185 ? 4.591 -16.135 4.510 1.00 83.44 185 MET A CA 1
ATOM 1425 C C . MET A 1 185 ? 4.918 -15.640 3.101 1.00 83.44 185 MET A C 1
ATOM 1427 O O . MET A 1 185 ? 4.002 -15.187 2.413 1.00 83.44 185 MET A O 1
ATOM 1431 N N . TYR A 1 186 ? 6.180 -15.735 2.677 1.00 79.31 186 TYR A N 1
ATOM 1432 C CA . TYR A 1 186 ? 6.597 -15.398 1.318 1.00 79.31 186 TYR A CA 1
ATOM 1433 C C . TYR A 1 186 ? 5.984 -16.344 0.291 1.00 79.31 186 TYR A C 1
ATOM 1435 O O . TYR A 1 186 ? 5.325 -15.879 -0.636 1.00 79.31 186 TYR A O 1
ATOM 1443 N N . GLU A 1 187 ? 6.095 -17.657 0.503 1.00 83.06 187 GLU A N 1
ATOM 1444 C CA . GLU A 1 187 ? 5.468 -18.659 -0.365 1.00 83.06 187 GLU A CA 1
ATOM 1445 C C . GLU A 1 187 ? 3.953 -18.440 -0.462 1.00 83.06 187 GLU A C 1
ATOM 1447 O O . GLU A 1 187 ? 3.358 -18.571 -1.531 1.00 83.06 187 GLU A O 1
ATOM 1452 N N . ASN A 1 188 ? 3.301 -18.069 0.640 1.00 84.75 188 ASN A N 1
ATOM 1453 C CA . ASN A 1 188 ? 1.878 -17.743 0.640 1.00 84.75 188 ASN A CA 1
ATOM 1454 C C . ASN A 1 188 ? 1.555 -16.487 -0.183 1.00 84.75 188 ASN A C 1
ATOM 1456 O O . ASN A 1 188 ? 0.533 -16.470 -0.873 1.00 84.75 188 ASN A O 1
ATOM 1460 N N . SER A 1 189 ? 2.411 -15.463 -0.136 1.00 82.31 189 SER A N 1
ATOM 1461 C CA . SER A 1 189 ? 2.255 -14.248 -0.943 1.00 82.31 189 SER A CA 1
ATOM 1462 C C . SER A 1 189 ? 2.439 -14.530 -2.438 1.00 82.31 189 SER A C 1
ATOM 1464 O O . SER A 1 189 ? 1.612 -14.096 -3.240 1.00 82.31 189 SER A O 1
ATOM 1466 N N . GLU A 1 190 ? 3.462 -15.311 -2.809 1.00 77.75 190 GLU A N 1
ATOM 1467 C CA . GLU A 1 190 ? 3.735 -15.717 -4.199 1.00 77.75 190 GLU A CA 1
ATOM 1468 C C . GLU A 1 190 ? 2.622 -16.597 -4.779 1.00 77.75 190 GLU A C 1
ATOM 1470 O O . GLU A 1 190 ? 2.244 -16.463 -5.942 1.00 77.75 190 GLU A O 1
ATOM 1475 N N . ASN A 1 191 ? 2.046 -17.473 -3.954 1.00 81.81 191 ASN A N 1
ATOM 1476 C CA . ASN A 1 191 ? 0.929 -18.328 -4.346 1.00 81.81 191 ASN A CA 1
ATOM 1477 C C . ASN A 1 191 ? -0.433 -17.608 -4.324 1.00 81.81 191 ASN A C 1
ATOM 1479 O O . ASN A 1 191 ? -1.463 -18.273 -4.434 1.00 81.81 191 ASN A O 1
ATOM 1483 N N . ASN A 1 192 ? -0.459 -16.276 -4.173 1.00 81.62 192 ASN A N 1
ATOM 1484 C CA . ASN A 1 192 ? -1.676 -15.459 -4.108 1.00 81.62 192 ASN A CA 1
ATOM 1485 C C . ASN A 1 192 ? -2.688 -15.950 -3.055 1.00 81.62 192 ASN A C 1
ATOM 1487 O O . ASN A 1 192 ? -3.895 -15.932 -3.283 1.00 81.62 192 ASN A O 1
ATOM 1491 N N . LYS A 1 193 ? -2.210 -16.420 -1.893 1.00 85.00 193 LYS A N 1
ATOM 1492 C CA . LYS A 1 193 ? -3.096 -16.830 -0.790 1.00 85.00 193 LYS A CA 1
ATOM 1493 C C . LYS A 1 193 ? -3.663 -15.650 0.005 1.00 85.00 193 LYS A C 1
ATOM 1495 O O . LYS A 1 193 ? -4.630 -15.838 0.741 1.00 85.00 193 LYS A O 1
ATOM 1500 N N . TYR A 1 194 ? -3.042 -14.475 -0.084 1.00 86.62 194 TYR A N 1
ATOM 1501 C CA . TYR A 1 194 ? -3.527 -13.255 0.561 1.00 86.62 194 TYR A CA 1
ATOM 1502 C C . TYR A 1 194 ? -4.414 -12.467 -0.396 1.00 86.62 194 TYR A C 1
ATOM 1504 O O . TYR A 1 194 ? -4.117 -12.370 -1.585 1.00 86.62 194 TYR A O 1
ATOM 1512 N N . ASP A 1 195 ? -5.499 -11.918 0.138 1.00 86.06 195 ASP A N 1
ATOM 1513 C CA . ASP A 1 195 ? -6.510 -11.218 -0.646 1.00 86.06 195 ASP A CA 1
ATOM 1514 C C . ASP A 1 195 ? -6.057 -9.788 -0.942 1.00 86.06 195 ASP A C 1
ATOM 1516 O O . ASP A 1 195 ? -5.973 -8.956 -0.046 1.00 86.06 195 ASP A O 1
ATOM 1520 N N . ARG A 1 196 ? -5.738 -9.503 -2.203 1.00 84.19 196 ARG A N 1
ATOM 1521 C CA . ARG A 1 196 ? -5.214 -8.205 -2.641 1.00 84.19 196 ARG A CA 1
ATOM 1522 C C . ARG A 1 196 ? -6.304 -7.198 -3.003 1.00 84.19 196 ARG A C 1
ATOM 1524 O O . ARG A 1 196 ? -5.949 -6.110 -3.443 1.00 84.19 196 ARG A O 1
ATOM 1531 N N . SER A 1 197 ? -7.582 -7.518 -2.769 1.00 79.88 197 SER A N 1
ATOM 1532 C CA . SER A 1 197 ? -8.731 -6.768 -3.285 1.00 79.88 197 SER A CA 1
ATOM 1533 C C . SER A 1 197 ? -8.709 -6.713 -4.818 1.00 79.88 197 SER A C 1
ATOM 1535 O O . SER A 1 197 ? -8.012 -5.908 -5.426 1.00 79.88 197 SER A O 1
ATOM 1537 N N . ASP A 1 198 ? -9.508 -7.564 -5.464 1.00 69.19 198 ASP A N 1
ATOM 1538 C CA . ASP A 1 198 ? -9.634 -7.616 -6.932 1.00 69.19 198 ASP A CA 1
ATOM 1539 C C . ASP A 1 198 ? -10.562 -6.514 -7.504 1.00 69.19 198 ASP A C 1
ATOM 1541 O O . ASP A 1 198 ? -11.078 -6.642 -8.616 1.00 69.19 198 ASP A O 1
ATOM 1545 N N . ASN A 1 199 ? -10.845 -5.453 -6.740 1.00 72.25 199 ASN A N 1
ATOM 1546 C CA . ASN A 1 199 ? -11.798 -4.407 -7.115 1.00 72.25 199 ASN A CA 1
ATOM 1547 C C . ASN A 1 199 ? -11.098 -3.169 -7.707 1.00 72.25 199 ASN A C 1
ATOM 1549 O O . ASN A 1 199 ? -10.062 -2.736 -7.211 1.00 72.25 199 ASN A O 1
ATOM 1553 N N . ASP A 1 200 ? -11.728 -2.513 -8.688 1.00 70.81 200 ASP A N 1
ATOM 1554 C CA . ASP A 1 200 ? -11.223 -1.302 -9.372 1.00 70.81 200 ASP A CA 1
ATOM 1555 C C . ASP A 1 200 ? -11.095 -0.072 -8.441 1.00 70.81 200 ASP A C 1
ATOM 1557 O O . ASP A 1 200 ? -10.728 1.025 -8.864 1.00 70.81 200 ASP A O 1
ATOM 1561 N N . MET A 1 201 ? -11.483 -0.196 -7.172 1.00 74.31 201 MET A N 1
ATOM 1562 C CA . MET A 1 201 ? -11.427 0.894 -6.198 1.00 74.31 201 MET A CA 1
ATOM 1563 C C . MET A 1 201 ? -10.125 0.911 -5.402 1.00 74.31 201 MET A C 1
ATOM 1565 O O . MET A 1 201 ? -9.655 1.994 -5.038 1.00 74.31 201 MET A O 1
ATOM 1569 N N . LEU A 1 202 ? -9.556 -0.263 -5.133 1.00 85.19 202 LEU A N 1
ATOM 1570 C CA . LEU A 1 202 ? -8.478 -0.424 -4.174 1.00 85.19 202 LEU A CA 1
ATOM 1571 C C . LEU A 1 202 ? -7.603 -1.624 -4.532 1.00 85.19 202 LEU A C 1
ATOM 1573 O O . LEU A 1 202 ? -8.106 -2.733 -4.687 1.00 85.19 202 LEU A O 1
ATOM 1577 N N . ALA A 1 203 ? -6.291 -1.401 -4.551 1.00 85.94 203 ALA A N 1
ATOM 1578 C CA . ALA A 1 203 ? -5.293 -2.448 -4.717 1.00 85.94 203 ALA A CA 1
ATOM 1579 C C . ALA A 1 203 ? -4.480 -2.629 -3.429 1.00 85.94 203 ALA A C 1
ATOM 1581 O O . ALA A 1 203 ? -4.011 -1.653 -2.833 1.00 85.94 203 ALA A O 1
ATOM 1582 N N . GLY A 1 204 ? -4.304 -3.882 -3.014 1.00 85.50 204 GLY A N 1
ATOM 1583 C CA . GLY A 1 204 ? -3.506 -4.292 -1.864 1.00 85.50 204 GLY A CA 1
ATOM 1584 C C . GLY A 1 204 ? -2.259 -5.079 -2.257 1.00 85.50 204 GLY A C 1
ATOM 1585 O O . GLY A 1 204 ? -2.295 -5.927 -3.145 1.00 85.50 204 GLY A O 1
ATOM 1586 N N . VAL A 1 205 ? -1.148 -4.851 -1.561 1.00 83.69 205 VAL A N 1
ATOM 1587 C CA . VAL A 1 205 ? 0.066 -5.677 -1.667 1.00 83.69 205 VAL A CA 1
ATOM 1588 C C . VAL A 1 205 ? 0.530 -6.064 -0.272 1.00 83.69 205 VAL A C 1
ATOM 1590 O O . VAL A 1 205 ? 0.421 -5.277 0.668 1.00 83.69 205 VAL A O 1
ATOM 1593 N N . TYR A 1 206 ? 1.044 -7.284 -0.145 1.00 83.81 206 TYR A N 1
ATOM 1594 C CA . TYR A 1 206 ? 1.519 -7.854 1.109 1.00 83.81 206 TYR A CA 1
ATOM 1595 C C . TYR A 1 206 ? 3.030 -8.010 1.081 1.00 83.81 206 TYR A C 1
ATOM 1597 O O . TYR A 1 206 ? 3.569 -8.616 0.157 1.00 83.81 206 TYR A O 1
ATOM 1605 N N . ASP A 1 207 ? 3.684 -7.541 2.134 1.00 77.75 207 ASP A N 1
ATOM 1606 C CA . ASP A 1 207 ? 5.118 -7.704 2.333 1.00 77.75 207 ASP A CA 1
ATOM 1607 C C . ASP A 1 207 ? 5.427 -8.032 3.806 1.00 77.75 207 ASP A C 1
ATOM 1609 O O . ASP A 1 207 ? 4.670 -7.707 4.721 1.00 77.75 207 ASP A O 1
ATOM 1613 N N . THR A 1 208 ? 6.539 -8.721 4.053 1.00 71.75 208 THR A N 1
ATOM 1614 C CA . THR A 1 208 ? 7.027 -9.084 5.387 1.00 71.75 208 THR A CA 1
ATOM 1615 C C . THR A 1 208 ? 8.156 -8.180 5.901 1.00 71.75 208 THR A C 1
ATOM 1617 O O . THR A 1 208 ? 8.880 -8.566 6.823 1.00 71.75 208 THR A O 1
ATOM 1620 N N . THR A 1 209 ? 8.255 -6.936 5.411 1.00 60.16 209 THR A N 1
ATOM 1621 C CA . THR A 1 209 ? 9.171 -5.854 5.846 1.00 60.16 209 THR A CA 1
ATOM 1622 C C . THR A 1 209 ? 10.656 -6.033 5.511 1.00 60.16 209 THR A C 1
ATOM 1624 O O . THR A 1 209 ? 11.464 -5.219 5.962 1.00 60.16 209 THR A O 1
ATOM 1627 N N . ASP A 1 210 ? 11.024 -7.069 4.750 1.00 52.22 210 ASP A N 1
ATOM 1628 C CA . ASP A 1 210 ? 12.401 -7.303 4.272 1.00 52.22 210 ASP A CA 1
ATOM 1629 C C . ASP A 1 210 ? 12.556 -7.036 2.761 1.00 52.22 210 ASP A C 1
ATOM 1631 O O . ASP A 1 210 ? 13.675 -6.787 2.325 1.00 52.22 210 ASP A O 1
ATOM 1635 N N . GLU A 1 211 ? 11.469 -7.006 1.981 1.00 45.78 211 GLU A N 1
ATOM 1636 C CA . GLU A 1 211 ? 11.495 -6.629 0.565 1.00 45.78 211 GLU A CA 1
ATOM 1637 C C . GLU A 1 211 ? 10.519 -5.472 0.344 1.00 45.78 211 GLU A C 1
ATOM 1639 O O . GLU A 1 211 ? 9.318 -5.651 0.213 1.00 45.78 211 GLU A O 1
ATOM 1644 N N . ASP A 1 212 ? 11.091 -4.269 0.387 1.00 47.66 212 ASP A N 1
ATOM 1645 C CA . ASP A 1 212 ? 10.665 -3.026 -0.255 1.00 47.66 212 ASP A CA 1
ATOM 1646 C C . ASP A 1 212 ? 9.299 -3.029 -0.984 1.00 47.66 212 ASP A C 1
ATOM 1648 O O . ASP A 1 212 ? 8.976 -3.896 -1.791 1.00 47.66 212 ASP A O 1
ATOM 1652 N N . PHE A 1 213 ? 8.568 -1.919 -0.827 1.00 52.38 213 PHE A N 1
ATOM 1653 C CA . PHE A 1 213 ? 7.366 -1.501 -1.576 1.00 52.38 213 PHE A CA 1
ATOM 1654 C C . PHE A 1 213 ? 7.565 -1.408 -3.118 1.00 52.38 213 PHE A C 1
ATOM 1656 O O . PHE A 1 213 ? 6.856 -0.668 -3.808 1.00 52.38 213 PHE A O 1
ATOM 1663 N N . TYR A 1 214 ? 8.544 -2.124 -3.676 1.00 48.97 214 TYR A N 1
ATOM 1664 C CA . TYR A 1 214 ? 8.907 -2.188 -5.076 1.00 48.97 214 TYR A CA 1
ATOM 1665 C C . TYR A 1 214 ? 7.742 -2.546 -5.968 1.00 48.97 214 TYR A C 1
ATOM 1667 O O . TYR A 1 214 ? 7.729 -1.986 -7.039 1.00 48.97 214 TYR A O 1
ATOM 1675 N N . ASP A 1 215 ? 6.756 -3.362 -5.610 1.00 53.94 215 ASP A N 1
ATOM 1676 C CA . ASP A 1 215 ? 5.666 -3.646 -6.562 1.00 53.94 215 ASP A CA 1
ATOM 1677 C C . ASP A 1 215 ? 4.853 -2.379 -6.885 1.00 53.94 215 ASP A C 1
ATOM 1679 O O . ASP A 1 215 ? 4.735 -1.998 -8.048 1.00 53.94 215 ASP A O 1
ATOM 1683 N N . PHE A 1 216 ? 4.429 -1.613 -5.872 1.00 54.94 216 PHE A N 1
ATOM 1684 C CA . PHE A 1 216 ? 3.712 -0.351 -6.103 1.00 54.94 216 PHE A CA 1
ATOM 1685 C C . PHE A 1 216 ? 4.579 0.728 -6.758 1.00 54.94 216 PHE A C 1
ATOM 1687 O O . PHE A 1 216 ? 4.108 1.465 -7.625 1.00 54.94 216 PHE A O 1
ATOM 1694 N N . TYR A 1 217 ? 5.846 0.840 -6.354 1.00 54.53 217 TYR A N 1
ATOM 1695 C CA . TYR A 1 217 ? 6.763 1.799 -6.970 1.00 54.53 217 TYR A CA 1
ATOM 1696 C C . TYR A 1 217 ? 7.184 1.372 -8.379 1.00 54.53 217 TYR A C 1
ATOM 1698 O O . TYR A 1 217 ? 7.348 2.220 -9.256 1.00 54.53 217 TYR A O 1
ATOM 1706 N N . SER A 1 218 ? 7.367 0.076 -8.608 1.00 56.59 218 SER A N 1
ATOM 1707 C CA . SER A 1 218 ? 7.807 -0.484 -9.878 1.00 56.59 218 SER A CA 1
ATOM 1708 C C . SER A 1 218 ? 6.688 -0.446 -10.890 1.00 56.59 218 SER A C 1
ATOM 1710 O O . SER A 1 218 ? 6.994 -0.057 -11.994 1.00 56.59 218 SER A O 1
ATOM 1712 N N . ASP A 1 219 ? 5.418 -0.681 -10.569 1.00 55.75 219 ASP A N 1
ATOM 1713 C CA . ASP A 1 219 ? 4.350 -0.547 -11.569 1.00 55.75 219 ASP A CA 1
ATOM 1714 C C . ASP A 1 219 ? 4.256 0.889 -12.117 1.00 55.75 219 ASP A C 1
ATOM 1716 O O . ASP A 1 219 ? 4.188 1.105 -13.333 1.00 55.75 219 ASP A O 1
ATOM 1720 N N . ALA A 1 220 ? 4.383 1.892 -11.241 1.00 58.44 220 ALA A N 1
ATOM 1721 C CA . ALA A 1 220 ? 4.428 3.302 -11.629 1.00 58.44 220 ALA A CA 1
ATOM 1722 C C . ALA A 1 220 ? 5.692 3.654 -12.443 1.00 58.44 220 ALA A C 1
ATOM 1724 O O . ALA A 1 220 ? 5.648 4.422 -13.414 1.00 58.44 220 ALA A O 1
ATOM 1725 N N . ILE A 1 221 ? 6.846 3.093 -12.064 1.00 56.62 221 ILE A N 1
ATOM 1726 C CA . ILE A 1 221 ? 8.130 3.311 -12.746 1.00 56.62 221 ILE A CA 1
ATOM 1727 C C . ILE A 1 221 ? 8.180 2.557 -14.082 1.00 56.62 221 ILE A C 1
ATOM 1729 O O . ILE A 1 221 ? 8.545 3.152 -15.088 1.00 56.62 221 ILE A O 1
ATOM 1733 N N . VAL A 1 222 ? 7.750 1.302 -14.126 1.00 57.81 222 VAL A N 1
ATOM 1734 C CA . VAL A 1 222 ? 7.688 0.411 -15.290 1.00 57.81 222 VAL A CA 1
ATOM 1735 C C . VAL A 1 222 ? 6.687 0.946 -16.300 1.00 57.81 222 VAL A C 1
ATOM 1737 O O . VAL A 1 222 ? 7.006 0.972 -17.481 1.00 57.81 222 VAL A O 1
ATOM 1740 N N . GLY A 1 223 ? 5.523 1.456 -15.886 1.00 57.97 223 GLY A N 1
ATOM 1741 C CA . GLY A 1 223 ? 4.575 2.095 -16.806 1.00 57.97 223 GLY A CA 1
ATOM 1742 C C . GLY A 1 223 ? 5.181 3.316 -17.510 1.00 57.97 223 GLY A C 1
ATOM 1743 O O . GLY A 1 223 ? 5.080 3.476 -18.734 1.00 57.97 223 GLY A O 1
ATOM 1744 N N . ARG A 1 224 ? 5.895 4.157 -16.755 1.00 59.31 224 ARG A N 1
ATOM 1745 C CA . ARG A 1 224 ? 6.619 5.316 -17.292 1.00 59.31 224 ARG A CA 1
ATOM 1746 C C . ARG A 1 224 ? 7.794 4.900 -18.180 1.00 59.31 224 ARG A C 1
ATOM 1748 O O . ARG A 1 224 ? 7.961 5.454 -19.266 1.00 59.31 224 ARG A O 1
ATOM 1755 N N . ASP A 1 225 ? 8.582 3.928 -17.745 1.00 60.19 225 ASP A N 1
ATOM 1756 C CA . ASP A 1 225 ? 9.790 3.473 -18.428 1.00 60.19 225 ASP A CA 1
ATOM 1757 C C . ASP A 1 225 ? 9.446 2.647 -19.680 1.00 60.19 225 ASP A C 1
ATOM 1759 O O . ASP A 1 225 ? 10.120 2.774 -20.699 1.00 60.19 225 ASP A O 1
ATOM 1763 N N . MET A 1 226 ? 8.331 1.909 -19.681 1.00 55.28 226 MET A N 1
ATOM 1764 C CA . MET A 1 226 ? 7.786 1.223 -20.855 1.00 55.28 226 MET A CA 1
ATOM 1765 C C . MET A 1 226 ? 7.207 2.214 -21.865 1.00 55.28 226 MET A C 1
ATOM 1767 O O . MET A 1 226 ? 7.422 2.054 -23.062 1.00 55.28 226 MET A O 1
ATOM 1771 N N . THR A 1 227 ? 6.552 3.290 -21.419 1.00 62.53 227 THR A N 1
ATOM 1772 C CA . THR A 1 227 ? 6.099 4.367 -22.321 1.00 62.53 227 THR A CA 1
ATOM 1773 C C . THR A 1 227 ? 7.288 5.076 -22.978 1.00 62.53 227 THR A C 1
ATOM 1775 O O . THR A 1 227 ? 7.269 5.355 -24.178 1.00 62.53 227 THR A O 1
ATOM 1778 N N . LEU A 1 228 ? 8.359 5.313 -22.216 1.00 63.34 228 LEU A N 1
ATOM 1779 C CA . LEU A 1 228 ? 9.617 5.863 -22.721 1.00 63.34 228 LEU A CA 1
ATOM 1780 C C . LEU A 1 228 ? 10.331 4.900 -23.678 1.00 63.34 228 LEU A C 1
ATOM 1782 O O . LEU A 1 228 ? 10.810 5.334 -24.724 1.00 63.34 228 LEU A O 1
ATOM 1786 N N . ALA A 1 229 ? 10.350 3.603 -23.369 1.00 58.91 229 ALA A N 1
ATOM 1787 C CA . ALA A 1 229 ? 10.924 2.566 -24.221 1.00 58.91 229 ALA A CA 1
ATOM 1788 C C . ALA A 1 229 ? 10.127 2.358 -25.519 1.00 58.91 229 ALA A C 1
ATOM 1790 O O . ALA A 1 229 ? 10.710 2.146 -26.577 1.00 58.91 229 ALA A O 1
ATOM 1791 N N . ILE A 1 230 ? 8.796 2.464 -25.482 1.00 65.44 230 ILE A N 1
ATOM 1792 C CA . ILE A 1 230 ? 7.950 2.426 -26.683 1.00 65.44 230 ILE A CA 1
ATOM 1793 C C . ILE A 1 230 ? 8.163 3.697 -27.518 1.00 65.44 230 ILE A C 1
ATOM 1795 O O . ILE A 1 230 ? 8.249 3.622 -28.745 1.00 65.44 230 ILE A O 1
ATOM 1799 N N . GLY A 1 231 ? 8.323 4.854 -26.868 1.00 64.12 231 GLY A N 1
ATOM 1800 C CA . GLY A 1 231 ? 8.705 6.105 -27.522 1.00 64.12 231 GLY A CA 1
ATOM 1801 C C . GLY A 1 231 ? 10.061 6.007 -28.225 1.00 64.12 231 GLY A C 1
ATOM 1802 O O . GLY A 1 231 ? 10.170 6.357 -29.401 1.00 64.12 231 GLY A O 1
ATOM 1803 N N . SER A 1 232 ? 11.077 5.461 -27.549 1.00 63.03 232 SER A N 1
ATOM 1804 C CA . SER A 1 232 ? 12.407 5.248 -28.127 1.00 63.03 232 SER A CA 1
ATOM 1805 C C . SER A 1 232 ? 12.393 4.181 -29.220 1.00 63.03 232 SER A C 1
ATOM 1807 O O . SER A 1 232 ? 13.025 4.374 -30.254 1.00 63.03 232 SER A O 1
ATOM 1809 N N . ALA A 1 233 ? 11.606 3.111 -29.081 1.00 58.75 233 ALA A N 1
ATOM 1810 C CA . ALA A 1 233 ? 11.420 2.109 -30.126 1.00 58.75 233 ALA A CA 1
ATOM 1811 C C . ALA A 1 233 ? 10.744 2.702 -31.373 1.00 58.75 233 ALA A C 1
ATOM 1813 O O . ALA A 1 233 ? 11.135 2.370 -32.489 1.00 58.75 233 ALA A O 1
ATOM 1814 N N . GLY A 1 234 ? 9.791 3.625 -31.207 1.00 65.88 234 GLY A N 1
ATOM 1815 C CA . GLY A 1 234 ? 9.156 4.354 -32.307 1.00 65.88 234 GLY A CA 1
ATOM 1816 C C . GLY A 1 234 ? 10.123 5.282 -33.049 1.00 65.88 234 GLY A C 1
ATOM 1817 O O . GLY A 1 234 ? 10.192 5.251 -34.279 1.00 65.88 234 GLY A O 1
ATOM 1818 N N . VAL A 1 235 ? 10.928 6.056 -32.312 1.00 65.06 235 VAL A N 1
ATOM 1819 C CA . VAL A 1 235 ? 11.991 6.903 -32.886 1.00 65.06 235 VAL A CA 1
ATOM 1820 C C . VAL A 1 235 ? 13.062 6.046 -33.565 1.00 65.06 235 VAL A C 1
ATOM 1822 O O . VAL A 1 235 ? 13.497 6.366 -34.668 1.00 65.06 235 VAL A O 1
ATOM 1825 N N . THR A 1 236 ? 13.430 4.911 -32.970 1.00 58.44 236 THR A N 1
ATOM 1826 C CA . THR A 1 236 ? 14.409 3.986 -33.556 1.00 58.44 236 THR A CA 1
ATOM 1827 C C . THR A 1 236 ? 13.851 3.264 -34.785 1.00 58.44 236 THR A C 1
ATOM 1829 O O . THR A 1 236 ? 14.582 3.054 -35.745 1.00 58.44 236 THR A O 1
ATOM 1832 N N . ALA A 1 237 ? 12.557 2.929 -34.824 1.00 58.25 237 ALA A N 1
ATOM 1833 C CA . ALA A 1 237 ? 11.902 2.365 -36.006 1.00 58.25 237 ALA A CA 1
ATOM 1834 C C . ALA A 1 237 ? 11.874 3.371 -37.167 1.00 58.25 237 ALA A C 1
ATOM 1836 O O . ALA A 1 237 ? 12.161 3.004 -38.304 1.00 58.25 237 ALA A O 1
ATOM 1837 N N . LEU A 1 238 ? 11.616 4.650 -36.875 1.00 59.84 238 LEU A N 1
ATOM 1838 C CA . LEU A 1 238 ? 11.773 5.741 -37.840 1.00 59.84 238 LEU A CA 1
ATOM 1839 C C . LEU A 1 238 ? 13.233 5.875 -38.291 1.00 59.84 238 LEU A C 1
ATOM 1841 O O . LEU A 1 238 ? 13.487 5.964 -39.489 1.00 59.84 238 LEU A O 1
ATOM 1845 N N . ALA A 1 239 ? 14.191 5.803 -37.364 1.00 57.06 239 ALA A N 1
ATOM 1846 C CA . ALA A 1 239 ? 15.620 5.841 -37.661 1.00 57.06 239 ALA A CA 1
ATOM 1847 C C . ALA A 1 239 ? 16.111 4.615 -38.449 1.00 57.06 239 ALA A C 1
ATOM 1849 O O . ALA A 1 239 ? 17.063 4.755 -39.201 1.00 57.06 239 ALA A O 1
ATOM 1850 N N . MET A 1 240 ? 15.462 3.450 -38.332 1.00 54.03 240 MET A N 1
ATOM 1851 C CA . MET A 1 240 ? 15.724 2.223 -39.102 1.00 54.03 240 MET A CA 1
ATOM 1852 C C . MET A 1 240 ? 15.104 2.231 -40.509 1.00 54.03 240 MET A C 1
ATOM 1854 O O . MET A 1 240 ? 15.473 1.397 -41.334 1.00 54.03 240 MET A O 1
ATOM 1858 N N . LEU A 1 241 ? 14.209 3.173 -40.823 1.00 56.78 241 LEU A N 1
ATOM 1859 C CA . LEU A 1 241 ? 13.700 3.381 -42.188 1.00 56.78 241 LEU A CA 1
ATOM 1860 C C . LEU A 1 241 ? 14.652 4.230 -43.054 1.00 56.78 241 LEU A C 1
ATOM 1862 O O . LEU A 1 241 ? 14.504 4.275 -44.272 1.00 56.78 241 LEU A O 1
ATOM 1866 N N . PHE A 1 242 ? 15.654 4.885 -42.458 1.00 53.38 242 PHE A N 1
ATOM 1867 C CA . PHE A 1 242 ? 16.663 5.677 -43.176 1.00 53.38 242 PHE A CA 1
ATOM 1868 C C . PHE A 1 242 ? 17.898 4.890 -43.697 1.00 53.38 242 PHE A C 1
ATOM 1870 O O . PHE A 1 242 ? 18.389 5.231 -44.774 1.00 53.38 242 PHE A O 1
ATOM 1877 N N . PRO A 1 243 ? 18.404 3.802 -43.071 1.00 54.00 243 PRO A N 1
ATOM 1878 C CA . PRO A 1 243 ? 19.538 3.025 -43.567 1.00 54.00 243 PRO A CA 1
ATOM 1879 C C . PRO A 1 243 ? 19.177 2.148 -44.771 1.00 54.00 243 PRO A C 1
ATOM 1881 O O . PRO A 1 243 ? 20.074 1.702 -45.484 1.00 54.00 243 PRO A O 1
ATOM 1884 N N . THR A 1 244 ? 17.888 1.941 -45.073 1.00 48.94 244 THR A N 1
ATOM 1885 C CA . THR A 1 244 ? 17.477 1.341 -46.355 1.00 48.94 244 THR A CA 1
ATOM 1886 C C . THR A 1 244 ? 17.836 2.230 -47.547 1.00 48.94 244 THR A C 1
ATOM 1888 O O . THR A 1 244 ? 17.980 1.722 -48.655 1.00 48.94 244 THR A O 1
ATOM 1891 N N . VAL A 1 245 ? 18.062 3.531 -47.322 1.00 49.38 245 VAL A N 1
ATOM 1892 C CA . VAL A 1 245 ? 18.622 4.449 -48.327 1.00 49.38 245 VAL A CA 1
ATOM 1893 C C . VAL A 1 245 ? 20.154 4.313 -48.402 1.00 49.38 245 VAL A C 1
ATOM 1895 O O . VAL A 1 245 ? 20.716 4.321 -49.491 1.00 49.38 245 VAL A O 1
ATOM 1898 N N . SER A 1 246 ? 20.825 4.052 -47.270 1.00 53.34 246 SER A N 1
ATOM 1899 C CA . SER A 1 246 ? 22.281 3.811 -47.196 1.00 53.34 246 SER A CA 1
ATOM 1900 C C . SER A 1 246 ? 22.724 2.535 -47.924 1.00 53.34 246 SER A C 1
ATOM 1902 O O . SER A 1 246 ? 23.730 2.553 -48.624 1.00 53.34 246 SER A O 1
ATOM 1904 N N . ILE A 1 247 ? 21.953 1.442 -47.853 1.00 53.69 247 ILE A N 1
ATOM 1905 C CA . ILE A 1 247 ? 22.212 0.221 -48.647 1.00 53.69 247 ILE A CA 1
ATOM 1906 C C . ILE A 1 247 ? 22.124 0.509 -50.155 1.00 53.69 247 ILE A C 1
ATOM 1908 O O . ILE A 1 247 ? 22.859 -0.087 -50.947 1.00 53.69 247 ILE A O 1
ATOM 1912 N N . PHE A 1 248 ? 21.245 1.434 -50.551 1.00 51.09 248 PHE A N 1
ATOM 1913 C CA . PHE A 1 248 ? 21.103 1.859 -51.939 1.00 51.09 248 PHE A CA 1
ATOM 1914 C C . PHE A 1 248 ? 22.310 2.700 -52.389 1.00 51.09 248 PHE A C 1
ATOM 1916 O O . PHE A 1 248 ? 22.852 2.441 -53.460 1.00 51.09 248 PHE A O 1
ATOM 1923 N N . ASP A 1 249 ? 22.805 3.610 -51.545 1.00 52.41 249 ASP A N 1
ATOM 1924 C CA . ASP A 1 249 ? 23.993 4.429 -51.836 1.00 52.41 249 ASP A CA 1
ATOM 1925 C C . ASP A 1 249 ? 25.313 3.631 -51.796 1.00 52.41 249 ASP A C 1
ATOM 1927 O O . ASP A 1 249 ? 26.184 3.830 -52.647 1.00 52.41 249 ASP A O 1
ATOM 1931 N N . TYR A 1 250 ? 25.466 2.673 -50.872 1.00 56.53 250 TYR A N 1
ATOM 1932 C CA . TYR A 1 250 ? 26.681 1.848 -50.753 1.00 56.53 250 TYR A CA 1
ATOM 1933 C C . TYR A 1 250 ? 26.887 0.943 -51.980 1.00 56.53 250 TYR A C 1
ATOM 1935 O O . TYR A 1 250 ? 28.010 0.775 -52.459 1.00 56.53 250 TYR A O 1
ATOM 1943 N N . CYS A 1 251 ? 25.796 0.418 -52.550 1.00 55.19 251 CYS A N 1
ATOM 1944 C CA . CYS A 1 251 ? 25.829 -0.336 -53.806 1.00 55.19 251 CYS A CA 1
ATOM 1945 C C . CYS A 1 251 ? 26.172 0.536 -55.027 1.00 55.19 251 CYS A C 1
ATOM 1947 O O . CYS A 1 251 ? 26.705 0.017 -56.008 1.00 55.19 251 CYS A O 1
ATOM 1949 N N . VAL A 1 252 ? 25.882 1.841 -54.985 1.00 56.38 252 VAL A N 1
ATOM 1950 C CA . VAL A 1 252 ? 26.124 2.770 -56.103 1.00 56.38 252 VAL A CA 1
ATOM 1951 C C . VAL A 1 252 ? 27.578 3.262 -56.144 1.00 56.38 252 VAL A C 1
ATOM 1953 O O . VAL A 1 252 ? 28.085 3.536 -57.231 1.00 56.38 252 VAL A O 1
ATOM 1956 N N . VAL A 1 253 ? 28.277 3.339 -55.002 1.00 59.09 253 VAL A N 1
ATOM 1957 C CA . VAL A 1 253 ? 29.612 3.972 -54.914 1.00 59.09 253 VAL A CA 1
ATOM 1958 C C . VAL A 1 253 ? 30.784 2.980 -54.828 1.00 59.09 253 VAL A C 1
ATOM 1960 O O . VAL A 1 253 ? 31.883 3.328 -55.263 1.00 59.09 253 VAL A O 1
ATOM 1963 N N . GLY A 1 254 ? 30.607 1.734 -54.368 1.00 57.91 254 GLY A N 1
ATOM 1964 C CA . GLY A 1 254 ? 31.753 0.815 -54.322 1.00 57.91 254 GLY A CA 1
ATOM 1965 C C . GLY A 1 254 ? 31.490 -0.590 -53.793 1.00 57.91 254 GLY A C 1
ATOM 1966 O O . GLY A 1 254 ? 31.766 -0.865 -52.635 1.00 57.91 254 GLY A O 1
ATOM 1967 N N . GLY A 1 255 ? 31.085 -1.497 -54.691 1.00 56.31 255 GLY A N 1
ATOM 1968 C CA . GLY A 1 255 ? 31.149 -2.952 -54.509 1.00 56.31 255 GLY A CA 1
ATOM 1969 C C . GLY A 1 255 ? 30.111 -3.539 -53.545 1.00 56.31 255 GLY A C 1
ATOM 1970 O O . GLY A 1 255 ? 30.017 -3.156 -52.387 1.00 56.31 255 GLY A O 1
ATOM 1971 N N . CYS A 1 256 ? 29.356 -4.540 -54.007 1.00 57.69 256 CYS A N 1
ATOM 1972 C CA . CYS A 1 256 ? 28.314 -5.236 -53.239 1.00 57.69 256 CYS A CA 1
ATOM 1973 C C . CYS A 1 256 ? 28.882 -6.172 -52.148 1.00 57.69 256 CYS A C 1
ATOM 1975 O O . CYS A 1 256 ? 28.541 -7.354 -52.103 1.00 57.69 256 CYS A O 1
ATOM 1977 N N . PHE A 1 257 ? 29.784 -5.685 -51.297 1.00 61.16 257 PHE A N 1
ATOM 1978 C CA . PHE A 1 257 ? 30.323 -6.441 -50.174 1.00 61.16 257 PHE A CA 1
ATOM 1979 C C . PHE A 1 257 ? 29.773 -5.883 -48.863 1.00 61.16 257 PHE A C 1
ATOM 1981 O O . PHE A 1 257 ? 30.157 -4.804 -48.419 1.00 61.16 257 PHE A O 1
ATOM 1988 N N . PHE A 1 258 ? 28.861 -6.633 -48.242 1.00 64.94 258 PHE A N 1
ATOM 1989 C CA . PHE A 1 258 ? 28.278 -6.299 -46.947 1.00 64.94 258 PHE A CA 1
ATOM 1990 C C . PHE A 1 258 ? 28.885 -7.204 -45.862 1.00 64.94 258 PHE A C 1
ATOM 1992 O O . PHE A 1 258 ? 28.463 -8.357 -45.721 1.00 64.94 258 PHE A O 1
ATOM 1999 N N . PRO A 1 259 ? 29.909 -6.742 -45.123 1.00 66.69 259 PRO A N 1
ATOM 2000 C CA . PRO A 1 259 ? 30.524 -7.535 -44.068 1.00 66.69 259 PRO A CA 1
ATOM 2001 C C . PRO A 1 259 ? 29.558 -7.753 -42.898 1.00 66.69 259 PRO A C 1
ATOM 2003 O O . PRO A 1 259 ? 28.787 -6.868 -42.531 1.00 66.69 259 PRO A O 1
ATOM 2006 N N . PHE A 1 260 ? 29.658 -8.915 -42.247 1.00 63.69 260 PHE A N 1
ATOM 2007 C CA . PHE A 1 260 ? 28.846 -9.263 -41.074 1.00 63.69 260 PHE A CA 1
ATOM 2008 C C . PHE A 1 260 ? 28.983 -8.249 -39.919 1.00 63.69 260 PHE A C 1
ATOM 2010 O O . PHE A 1 260 ? 28.030 -8.040 -39.175 1.00 63.69 260 PHE A O 1
ATOM 2017 N N . CYS A 1 261 ? 30.119 -7.548 -39.810 1.00 65.75 261 CYS A N 1
ATOM 2018 C CA . CYS A 1 261 ? 30.298 -6.454 -38.848 1.00 65.75 261 CYS A CA 1
ATOM 2019 C C . CYS A 1 261 ? 29.267 -5.324 -38.990 1.00 65.75 261 CYS A C 1
ATOM 2021 O O . CYS A 1 261 ? 28.984 -4.654 -38.009 1.00 65.75 261 CYS A O 1
ATOM 2023 N N . ASN A 1 262 ? 28.641 -5.120 -40.150 1.00 68.31 262 ASN A N 1
ATOM 2024 C CA . ASN A 1 262 ? 27.599 -4.098 -40.269 1.00 68.31 262 ASN A CA 1
ATOM 2025 C C . ASN A 1 262 ? 26.335 -4.445 -39.455 1.00 68.31 262 ASN A C 1
ATOM 2027 O O . ASN A 1 262 ? 25.593 -3.542 -39.075 1.00 68.31 262 ASN A O 1
ATOM 2031 N N . PHE A 1 263 ? 26.113 -5.722 -39.105 1.00 68.56 263 PHE A N 1
ATOM 2032 C CA . PHE A 1 263 ? 25.028 -6.117 -38.198 1.00 68.56 263 PHE A CA 1
ATOM 2033 C C . PHE A 1 263 ? 25.269 -5.675 -36.752 1.00 68.56 263 PHE A C 1
ATOM 2035 O O . PHE A 1 263 ? 24.303 -5.413 -36.038 1.00 68.56 263 PHE A O 1
ATOM 2042 N N . THR A 1 264 ? 26.524 -5.533 -36.307 1.00 71.69 264 THR A N 1
ATOM 2043 C CA . THR A 1 264 ? 26.795 -5.008 -34.957 1.00 71.69 264 THR A CA 1
ATOM 2044 C C . THR A 1 264 ? 26.493 -3.512 -34.859 1.00 71.69 264 THR A C 1
ATOM 2046 O O . THR A 1 264 ? 26.143 -3.034 -33.782 1.00 71.69 264 THR A O 1
ATOM 2049 N N . GLY A 1 265 ? 26.507 -2.795 -35.989 1.00 67.81 265 GLY A N 1
ATOM 2050 C CA . GLY A 1 265 ? 26.082 -1.397 -36.085 1.00 67.81 265 GLY A CA 1
ATOM 2051 C C . GLY A 1 265 ? 24.623 -1.167 -35.678 1.00 67.81 265 GLY A C 1
ATOM 2052 O O . GLY A 1 265 ? 24.315 -0.123 -35.115 1.00 67.81 265 GLY A O 1
ATOM 2053 N N . ILE A 1 266 ? 23.742 -2.159 -35.858 1.00 69.06 266 ILE A N 1
ATOM 2054 C CA . ILE A 1 266 ? 22.341 -2.083 -35.407 1.00 69.06 266 ILE A CA 1
ATOM 2055 C C . ILE A 1 266 ? 22.274 -1.936 -33.878 1.00 69.06 266 ILE A C 1
ATOM 2057 O O . ILE A 1 266 ? 21.549 -1.084 -33.372 1.00 69.06 266 ILE A O 1
ATOM 2061 N N . PHE A 1 267 ? 23.073 -2.709 -33.136 1.00 71.56 267 PHE A N 1
ATOM 2062 C CA . PHE A 1 267 ? 23.126 -2.620 -31.672 1.00 71.56 267 PHE A CA 1
ATOM 2063 C C . PHE A 1 267 ? 23.721 -1.294 -31.187 1.00 71.56 267 PHE A C 1
ATOM 2065 O O . PHE A 1 267 ? 23.271 -0.757 -30.177 1.00 71.56 267 PHE A O 1
ATOM 2072 N N . VAL A 1 268 ? 24.687 -0.735 -31.923 1.00 74.31 268 VAL A N 1
ATOM 2073 C CA . VAL A 1 268 ? 25.254 0.585 -31.609 1.00 74.31 268 VAL A CA 1
ATOM 2074 C C . VAL A 1 268 ? 24.218 1.694 -31.815 1.00 74.31 268 VAL A C 1
ATOM 2076 O O . VAL A 1 268 ? 24.095 2.570 -30.965 1.00 74.31 268 VAL A O 1
ATOM 2079 N N . VAL A 1 269 ? 23.423 1.633 -32.888 1.00 73.06 269 VAL A N 1
ATOM 2080 C CA . VAL A 1 269 ? 22.333 2.595 -33.130 1.00 73.06 269 VAL A CA 1
ATOM 2081 C C . VAL A 1 269 ? 21.253 2.505 -32.048 1.00 73.06 269 VAL A C 1
ATOM 2083 O O . VAL A 1 269 ? 20.775 3.542 -31.600 1.00 73.06 269 VAL A O 1
ATOM 2086 N N . PHE A 1 270 ? 20.908 1.302 -31.570 1.00 70.19 270 PHE A N 1
ATOM 2087 C CA . PHE A 1 270 ? 19.978 1.143 -30.443 1.00 70.19 270 PHE A CA 1
ATOM 2088 C C . PHE A 1 270 ? 20.492 1.794 -29.156 1.00 70.19 270 PHE A C 1
ATOM 2090 O O . PHE A 1 270 ? 19.737 2.488 -28.478 1.00 70.19 270 PHE A O 1
ATOM 2097 N N . ALA A 1 271 ? 21.768 1.585 -28.826 1.00 70.56 271 ALA A N 1
ATOM 2098 C CA . ALA A 1 271 ? 22.366 2.159 -27.626 1.00 70.56 271 ALA A CA 1
ATOM 2099 C C . ALA A 1 271 ? 22.407 3.697 -27.684 1.00 70.56 271 ALA A C 1
ATOM 2101 O O . ALA A 1 271 ? 22.055 4.352 -26.707 1.00 70.56 271 ALA A O 1
ATOM 2102 N N . LEU A 1 272 ? 22.770 4.269 -28.838 1.00 74.44 272 LEU A N 1
ATOM 2103 C CA . LEU A 1 272 ? 22.806 5.723 -29.041 1.00 74.44 272 LEU A CA 1
ATOM 2104 C C . LEU A 1 272 ? 21.403 6.346 -29.054 1.00 74.44 272 LEU A C 1
ATOM 2106 O O . LEU A 1 272 ? 21.183 7.381 -28.435 1.00 74.44 272 LEU A O 1
ATOM 2110 N N . GLY A 1 273 ? 20.433 5.699 -29.709 1.00 71.38 273 GLY A N 1
ATOM 2111 C CA . GLY A 1 273 ? 19.053 6.189 -29.759 1.00 71.38 273 GLY A CA 1
ATOM 2112 C C . GLY A 1 273 ? 18.368 6.202 -28.390 1.00 71.38 273 GLY A C 1
ATOM 2113 O O . GLY A 1 273 ? 17.557 7.084 -28.117 1.00 71.38 273 GLY A O 1
ATOM 2114 N N . ALA A 1 274 ? 18.705 5.255 -27.510 1.00 71.31 274 ALA A N 1
ATOM 2115 C CA . ALA A 1 274 ? 18.215 5.253 -26.135 1.00 71.31 274 ALA A CA 1
ATOM 2116 C C . ALA A 1 274 ? 18.801 6.412 -25.307 1.00 71.31 274 ALA A C 1
ATOM 2118 O O . ALA A 1 274 ? 18.057 7.055 -24.568 1.00 71.31 274 ALA A O 1
ATOM 2119 N N . ASP A 1 275 ? 20.097 6.702 -25.462 1.00 77.12 275 ASP A N 1
ATOM 2120 C CA . ASP A 1 275 ? 20.787 7.791 -24.754 1.00 77.12 275 ASP A CA 1
ATOM 2121 C C . ASP A 1 275 ? 20.157 9.161 -25.063 1.00 77.12 275 ASP A C 1
ATOM 2123 O O . ASP A 1 275 ? 19.774 9.904 -24.155 1.00 77.12 275 ASP A O 1
ATOM 2127 N N . ASP A 1 276 ? 19.909 9.445 -26.346 1.00 78.00 276 ASP A N 1
ATOM 2128 C CA . ASP A 1 276 ? 19.285 10.700 -26.777 1.00 78.00 276 ASP A CA 1
ATOM 2129 C C . ASP A 1 276 ? 17.866 10.876 -26.190 1.00 78.00 276 ASP A C 1
ATOM 2131 O O . ASP A 1 276 ? 17.479 11.981 -25.800 1.00 78.00 276 ASP A O 1
ATOM 2135 N N . VAL A 1 277 ? 17.086 9.798 -26.034 1.00 75.50 277 VAL A N 1
ATOM 2136 C CA . VAL A 1 277 ? 15.741 9.866 -25.428 1.00 75.50 277 VAL A CA 1
ATOM 2137 C C . VAL A 1 277 ? 15.802 10.249 -23.950 1.00 75.50 277 VAL A C 1
ATOM 2139 O O . VAL A 1 277 ? 15.007 11.084 -23.507 1.00 75.50 277 VAL A O 1
ATOM 2142 N N . PHE A 1 278 ? 16.752 9.705 -23.186 1.00 76.25 278 PHE A N 1
ATOM 2143 C CA . PHE A 1 278 ? 16.920 10.082 -21.781 1.00 76.25 278 PHE A CA 1
ATOM 2144 C C . PHE A 1 278 ? 17.303 11.556 -21.632 1.00 76.25 278 PHE A C 1
ATOM 2146 O O . PHE A 1 278 ? 16.741 12.250 -20.781 1.00 76.25 278 PHE A O 1
ATOM 2153 N N . VAL A 1 279 ? 18.175 12.061 -22.508 1.00 79.75 279 VAL A N 1
ATOM 2154 C CA . VAL A 1 279 ? 18.563 13.479 -22.528 1.00 79.75 279 VAL A CA 1
ATOM 2155 C C . VAL A 1 279 ? 17.366 14.387 -22.841 1.00 79.75 279 VAL A C 1
ATOM 2157 O O . VAL A 1 279 ? 17.173 15.396 -22.159 1.00 79.75 279 VAL A O 1
ATOM 2160 N N . ALA A 1 280 ? 16.519 14.032 -23.816 1.00 77.38 280 ALA A N 1
ATOM 2161 C CA . ALA A 1 280 ? 15.294 14.788 -24.118 1.00 77.38 280 ALA A CA 1
ATOM 2162 C C . ALA A 1 280 ? 14.356 14.878 -22.910 1.00 77.38 280 ALA A C 1
ATOM 2164 O O . ALA A 1 280 ? 13.818 15.943 -22.604 1.00 77.38 280 ALA A O 1
ATOM 2165 N N . VAL A 1 281 ? 14.149 13.751 -22.231 1.00 79.44 281 VAL A N 1
ATOM 2166 C CA . VAL A 1 281 ? 13.203 13.640 -21.118 1.00 79.44 281 VAL A CA 1
ATOM 2167 C C . VAL A 1 281 ? 13.698 14.402 -19.899 1.00 79.44 281 VAL A C 1
ATOM 2169 O O . VAL A 1 281 ? 12.907 15.089 -19.252 1.00 79.44 281 VAL A O 1
ATOM 2172 N N . ASP A 1 282 ? 14.991 14.317 -19.593 1.00 79.25 282 ASP A N 1
ATOM 2173 C CA . ASP A 1 282 ? 15.588 15.065 -18.490 1.00 79.25 282 ASP A CA 1
ATOM 2174 C C . ASP A 1 282 ? 15.481 16.580 -18.721 1.00 79.25 282 ASP A C 1
ATOM 2176 O O . ASP A 1 282 ? 14.999 17.324 -17.863 1.00 79.25 282 ASP A O 1
ATOM 2180 N N . LYS A 1 283 ? 15.802 17.045 -19.936 1.00 81.56 283 LYS A N 1
ATOM 2181 C CA . LYS A 1 283 ? 15.653 18.458 -20.321 1.00 81.56 283 LYS A CA 1
ATOM 2182 C C . LYS A 1 283 ? 14.201 18.927 -20.283 1.00 81.56 283 LYS A C 1
ATOM 2184 O O . LYS A 1 283 ? 13.933 20.032 -19.814 1.00 81.56 283 LYS A O 1
ATOM 2189 N N . TRP A 1 284 ? 13.258 18.086 -20.703 1.00 78.81 284 TRP A N 1
ATOM 2190 C CA . TRP A 1 284 ? 11.829 18.383 -20.614 1.00 78.81 284 TRP A CA 1
ATOM 2191 C C . TRP A 1 284 ? 11.345 18.510 -19.165 1.00 78.81 284 TRP A C 1
ATOM 2193 O O . TRP A 1 284 ? 10.618 19.448 -18.834 1.00 78.81 284 TRP A O 1
ATOM 2203 N N . LYS A 1 285 ? 11.760 17.594 -18.280 1.00 76.75 285 LYS A N 1
ATOM 2204 C CA . LYS A 1 285 ? 11.423 17.641 -16.848 1.00 76.75 285 LYS A CA 1
ATOM 2205 C C . LYS A 1 285 ? 11.994 18.891 -16.182 1.00 76.75 285 LYS A C 1
ATOM 2207 O O . LYS A 1 285 ? 11.265 19.577 -15.471 1.00 76.75 285 LYS A O 1
ATOM 2212 N N . ASN A 1 286 ? 13.250 19.228 -16.469 1.00 81.88 286 ASN A N 1
ATOM 2213 C CA . ASN A 1 286 ? 13.884 20.439 -15.951 1.00 81.88 286 ASN A CA 1
ATOM 2214 C C . ASN A 1 286 ? 13.165 21.711 -16.434 1.00 81.88 286 ASN A C 1
ATOM 2216 O O . ASN A 1 286 ? 12.802 22.550 -15.613 1.00 81.88 286 ASN A O 1
ATOM 2220 N N . ALA A 1 287 ? 12.820 21.803 -17.722 1.0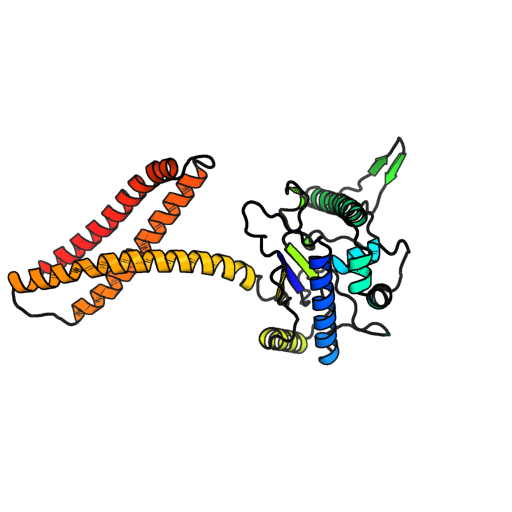0 81.38 287 ALA A N 1
ATOM 2221 C CA . ALA A 1 287 ? 12.034 22.922 -18.250 1.00 81.38 287 ALA A CA 1
ATOM 2222 C C . ALA A 1 287 ? 10.622 23.009 -17.637 1.00 81.38 287 ALA A C 1
ATOM 2224 O O . ALA A 1 287 ? 10.087 24.101 -17.439 1.00 81.38 287 ALA A O 1
ATOM 2225 N N . ARG A 1 288 ? 10.003 21.868 -17.300 1.00 75.44 288 ARG A N 1
ATOM 2226 C CA . ARG A 1 288 ? 8.694 21.833 -16.631 1.00 75.44 288 ARG A CA 1
ATOM 2227 C C . ARG A 1 288 ? 8.766 22.286 -15.172 1.00 75.44 288 ARG A C 1
ATOM 2229 O O . ARG A 1 288 ? 7.804 22.880 -14.691 1.00 75.44 288 ARG A O 1
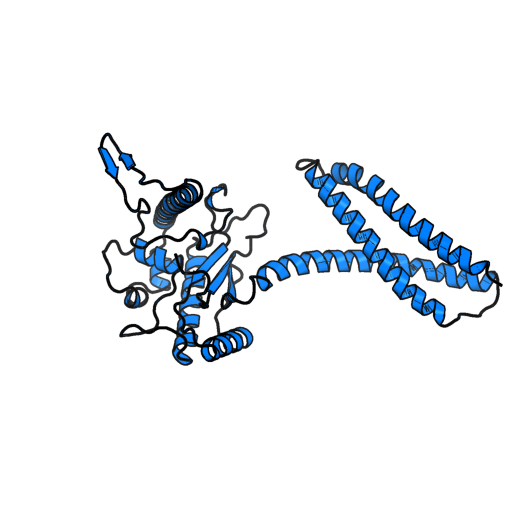ATOM 2236 N N . ASN A 1 289 ? 9.886 22.039 -14.498 1.00 80.94 289 ASN A N 1
ATOM 2237 C CA . ASN A 1 289 ? 10.139 22.541 -13.148 1.00 80.94 289 ASN A CA 1
ATOM 2238 C C . ASN A 1 289 ? 10.366 24.060 -13.140 1.00 80.94 289 ASN A C 1
ATOM 2240 O O . ASN A 1 289 ? 9.912 24.736 -12.222 1.00 80.94 289 ASN A O 1
ATOM 2244 N N . GLU A 1 290 ? 11.023 24.605 -14.168 1.00 83.56 290 GLU A N 1
ATOM 2245 C CA . GLU A 1 290 ? 11.232 26.053 -14.314 1.00 83.56 290 GLU A CA 1
ATOM 2246 C C . GLU A 1 290 ? 9.945 26.806 -14.695 1.00 83.56 290 GLU A C 1
ATOM 2248 O O . GLU A 1 290 ? 9.744 27.949 -14.279 1.00 83.56 290 GLU A O 1
ATOM 2253 N N . LEU A 1 291 ? 9.042 26.163 -15.445 1.00 82.38 291 LEU A N 1
ATOM 2254 C CA . LEU A 1 291 ? 7.754 26.721 -15.873 1.00 82.38 291 LEU A CA 1
ATOM 2255 C C . LEU A 1 291 ? 6.573 25.833 -15.428 1.00 82.38 291 LEU A C 1
ATOM 2257 O O . LEU A 1 291 ? 5.916 25.206 -16.269 1.00 82.38 291 LEU A O 1
ATOM 2261 N N . PRO A 1 292 ? 6.241 25.806 -14.121 1.00 71.88 292 PRO A N 1
ATOM 2262 C CA . PRO A 1 292 ? 5.216 24.909 -13.578 1.00 71.88 292 PRO A CA 1
ATOM 2263 C C . PRO A 1 292 ? 3.807 25.188 -14.130 1.00 71.88 292 PRO A C 1
ATOM 2265 O O . PRO A 1 292 ? 3.012 24.264 -14.314 1.00 71.88 292 PRO A O 1
ATOM 2268 N N . SER A 1 293 ? 3.510 26.449 -14.456 1.00 74.81 293 SER A N 1
ATOM 2269 C CA . SER A 1 293 ? 2.233 26.923 -15.011 1.00 74.81 293 SER A CA 1
ATOM 2270 C C . SER A 1 293 ? 2.284 27.246 -16.513 1.00 74.81 293 SER A C 1
ATOM 2272 O O . SER A 1 293 ? 1.303 27.742 -17.064 1.00 74.81 293 SER A O 1
ATOM 2274 N N . GLY A 1 294 ? 3.404 26.963 -17.189 1.00 75.12 294 GLY A N 1
ATOM 2275 C CA . GLY A 1 294 ? 3.556 27.205 -18.626 1.00 75.12 294 GLY A CA 1
ATOM 2276 C C . GLY A 1 294 ? 2.749 26.225 -19.481 1.00 75.12 294 GLY A C 1
ATOM 2277 O O . GLY A 1 294 ? 2.511 25.075 -19.088 1.00 75.12 294 GLY A O 1
ATOM 2278 N N . THR A 1 295 ? 2.341 26.657 -20.675 1.00 77.50 295 THR A N 1
ATOM 2279 C CA . THR A 1 295 ? 1.706 25.753 -21.645 1.00 77.50 295 THR A CA 1
ATOM 2280 C C . THR A 1 295 ? 2.734 24.774 -22.221 1.00 77.50 295 THR A C 1
ATOM 2282 O O . THR A 1 295 ? 3.947 24.993 -22.141 1.00 77.50 295 THR A O 1
ATOM 2285 N N . THR A 1 296 ? 2.272 23.661 -22.790 1.00 75.19 296 THR A N 1
ATOM 2286 C CA . THR A 1 296 ? 3.137 22.634 -23.398 1.00 75.19 296 THR A CA 1
ATOM 2287 C C . THR A 1 296 ? 4.056 23.197 -24.477 1.00 75.19 296 THR A C 1
ATOM 2289 O O . THR A 1 296 ? 5.196 22.762 -24.596 1.00 75.19 296 THR A O 1
ATOM 2292 N N . GLU A 1 297 ? 3.605 24.211 -25.211 1.00 77.81 297 GLU A N 1
ATOM 2293 C CA . GLU A 1 297 ? 4.367 24.867 -26.275 1.00 77.81 297 GLU A CA 1
ATOM 2294 C C . GLU A 1 297 ? 5.507 25.714 -25.703 1.00 77.81 297 GLU A C 1
ATOM 2296 O O . GLU A 1 297 ? 6.591 25.760 -26.278 1.00 77.81 297 GLU A O 1
ATOM 2301 N N . GLN A 1 298 ? 5.288 26.356 -24.553 1.00 75.44 298 GLN A N 1
ATOM 2302 C CA . GLN A 1 298 ? 6.307 27.160 -23.874 1.00 75.44 298 GLN A CA 1
ATOM 2303 C C . GLN A 1 298 ? 7.397 26.278 -23.262 1.00 75.44 298 GLN A C 1
ATOM 2305 O O . GLN A 1 298 ? 8.580 26.590 -23.382 1.00 75.44 298 GLN A O 1
ATOM 2310 N N . VAL A 1 299 ? 7.007 25.147 -22.666 1.00 77.06 299 VAL A N 1
ATOM 2311 C CA . VAL A 1 299 ? 7.959 24.151 -22.152 1.00 77.06 299 VAL A CA 1
ATOM 2312 C C . VAL A 1 299 ? 8.743 23.514 -23.300 1.00 77.06 299 VAL A C 1
ATOM 2314 O O . VAL A 1 299 ? 9.961 23.386 -23.208 1.00 77.06 299 VAL A O 1
ATOM 2317 N N . ALA A 1 300 ? 8.079 23.194 -24.414 1.00 76.44 300 ALA A N 1
ATOM 2318 C CA . ALA A 1 300 ? 8.740 22.672 -25.607 1.00 76.44 300 ALA A CA 1
ATOM 2319 C C . ALA A 1 300 ? 9.732 23.676 -26.210 1.00 76.44 300 ALA A C 1
ATOM 2321 O O . ALA A 1 300 ? 10.841 23.292 -26.570 1.00 76.44 300 ALA A O 1
ATOM 2322 N N . ALA A 1 301 ? 9.368 24.959 -26.287 1.00 84.38 301 ALA A N 1
ATOM 2323 C CA . ALA A 1 301 ? 10.236 26.008 -26.820 1.00 84.38 301 ALA A CA 1
ATOM 2324 C C . ALA A 1 301 ? 11.520 26.205 -25.997 1.00 84.38 301 ALA A C 1
ATOM 2326 O O . ALA A 1 301 ? 12.535 26.611 -26.558 1.00 84.38 301 ALA A O 1
ATOM 2327 N N . LEU A 1 302 ? 11.482 25.901 -24.696 1.00 84.31 302 LEU A N 1
ATOM 2328 C CA . LEU A 1 302 ? 12.645 25.956 -23.812 1.00 84.31 302 LEU A CA 1
ATOM 2329 C C . LEU A 1 302 ? 13.468 24.657 -23.857 1.00 84.31 302 LEU A C 1
ATOM 2331 O O . LEU A 1 302 ? 14.688 24.705 -23.964 1.00 84.31 302 LEU A O 1
ATOM 2335 N N . ALA A 1 303 ? 12.809 23.495 -23.820 1.00 82.75 303 ALA A N 1
ATOM 2336 C CA . ALA A 1 303 ? 13.478 22.197 -23.720 1.00 82.75 303 ALA A CA 1
ATOM 2337 C C . ALA A 1 303 ? 14.073 21.693 -25.047 1.00 82.75 303 ALA A C 1
ATOM 2339 O O . ALA A 1 303 ? 15.159 21.114 -25.057 1.00 82.75 303 ALA A O 1
ATOM 2340 N N . LEU A 1 304 ? 13.369 21.885 -26.170 1.00 80.38 304 LEU A N 1
ATOM 2341 C CA . LEU A 1 304 ? 13.765 21.339 -27.473 1.00 80.38 304 LEU A CA 1
ATOM 2342 C C . LEU A 1 304 ? 15.098 21.873 -28.021 1.00 80.38 304 LEU A C 1
ATOM 2344 O O . LEU A 1 304 ? 15.871 21.044 -28.497 1.00 80.38 304 LEU A O 1
ATOM 2348 N N . PRO A 1 305 ? 15.413 23.185 -28.002 1.00 87.50 305 PRO A N 1
ATOM 2349 C CA . PRO A 1 305 ? 16.677 23.669 -28.565 1.00 87.50 305 PRO A CA 1
ATOM 2350 C C . PRO A 1 305 ? 17.898 23.155 -27.791 1.00 87.50 305 PRO A C 1
ATOM 2352 O O . PRO A 1 305 ? 18.883 22.743 -28.406 1.00 87.50 305 PRO A O 1
ATOM 2355 N N . ASP A 1 306 ? 17.811 23.106 -26.461 1.00 83.25 306 ASP A N 1
ATOM 2356 C CA . ASP A 1 306 ? 18.885 22.608 -25.599 1.00 83.25 306 ASP A CA 1
ATOM 2357 C C . ASP A 1 306 ? 19.090 21.098 -25.754 1.00 83.25 306 ASP A C 1
ATOM 2359 O O . ASP A 1 306 ? 20.225 20.621 -25.846 1.00 83.25 306 ASP A O 1
ATOM 2363 N N . ALA A 1 307 ? 17.994 20.340 -25.822 1.00 81.69 307 ALA A N 1
ATOM 2364 C CA . ALA A 1 307 ? 18.049 18.906 -26.063 1.00 81.69 307 ALA A CA 1
ATOM 2365 C C . ALA A 1 307 ? 18.608 18.598 -27.465 1.00 81.69 307 ALA A C 1
ATOM 2367 O O . ALA A 1 307 ? 19.513 17.775 -27.600 1.00 81.69 307 ALA A O 1
ATOM 2368 N N . ALA A 1 308 ? 18.151 19.317 -28.496 1.00 80.19 308 ALA A N 1
ATOM 2369 C CA . ALA A 1 308 ? 18.599 19.134 -29.875 1.00 80.19 308 ALA A CA 1
ATOM 2370 C C . ALA A 1 308 ? 20.093 19.430 -30.058 1.00 80.19 308 ALA A C 1
ATOM 2372 O O . ALA A 1 308 ? 20.769 18.708 -30.789 1.00 80.19 308 ALA A O 1
ATOM 2373 N N . TYR A 1 309 ? 20.632 20.456 -29.390 1.00 85.69 309 TYR A N 1
ATOM 2374 C CA . TYR A 1 309 ? 22.066 20.751 -29.449 1.00 85.69 309 TYR A CA 1
ATOM 2375 C C . TYR A 1 309 ? 22.906 19.618 -28.844 1.00 85.69 309 TYR A C 1
ATOM 2377 O O . TYR A 1 309 ? 23.909 19.209 -29.433 1.00 85.69 309 TYR A O 1
ATOM 2385 N N . SER A 1 310 ? 22.473 19.079 -27.699 1.00 83.44 310 SER A N 1
ATOM 2386 C CA . SER A 1 310 ? 23.163 17.977 -27.025 1.00 83.44 310 SER A CA 1
ATOM 2387 C C . SER A 1 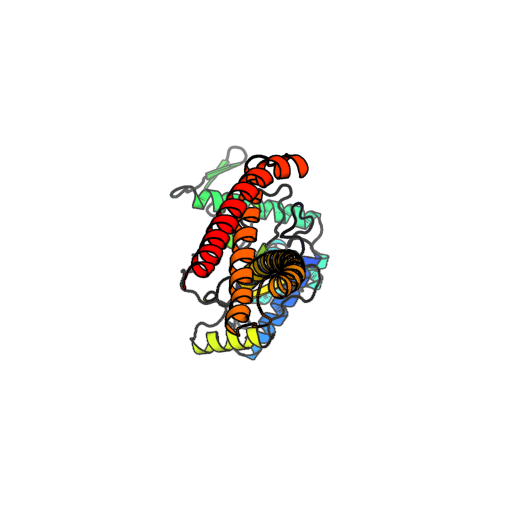310 ? 23.168 16.702 -27.876 1.00 83.44 310 SER A C 1
ATOM 2389 O O . SER A 1 310 ? 24.231 16.121 -28.085 1.00 83.44 310 SER A O 1
ATOM 2391 N N . MET A 1 311 ? 22.012 16.316 -28.427 1.00 84.25 311 MET A N 1
ATOM 2392 C CA . MET A 1 311 ? 21.870 15.123 -29.280 1.00 84.25 311 MET A CA 1
ATOM 2393 C C . MET A 1 311 ? 22.605 15.256 -30.618 1.00 84.25 311 MET A C 1
ATOM 2395 O O . MET A 1 311 ? 23.163 14.300 -31.156 1.00 84.25 311 MET A O 1
ATOM 2399 N N . LEU A 1 312 ? 22.630 16.462 -31.195 1.00 81.50 312 LEU A N 1
ATOM 2400 C CA . LEU A 1 312 ? 23.349 16.700 -32.445 1.00 81.50 312 LEU A CA 1
ATOM 2401 C C . LEU A 1 312 ? 24.855 16.519 -32.251 1.00 81.50 312 LEU A C 1
ATOM 2403 O O . LEU A 1 312 ? 25.525 15.972 -33.124 1.00 81.50 312 LEU A O 1
ATOM 2407 N N . LEU A 1 313 ? 25.392 16.949 -31.108 1.00 85.94 313 LEU A N 1
ATOM 2408 C CA . LEU A 1 313 ? 26.809 16.805 -30.791 1.00 85.94 313 LEU A CA 1
ATOM 2409 C C . LEU A 1 313 ? 27.207 15.331 -30.593 1.00 85.94 313 LEU A C 1
ATOM 2411 O O . LEU A 1 313 ? 28.228 14.895 -31.134 1.00 85.94 313 LEU A O 1
ATOM 2415 N N . THR A 1 314 ? 26.408 14.551 -29.861 1.00 81.19 314 THR A N 1
ATOM 2416 C CA . THR A 1 314 ? 26.636 13.109 -29.635 1.00 81.19 314 THR A CA 1
ATOM 2417 C C . THR A 1 314 ? 26.530 12.312 -30.938 1.00 81.19 314 THR A C 1
ATOM 2419 O O . THR A 1 314 ? 27.427 11.530 -31.275 1.00 81.19 314 THR A O 1
ATOM 2422 N N . SER A 1 315 ? 25.501 12.581 -31.743 1.00 80.31 315 SER A N 1
ATOM 2423 C CA . SER A 1 315 ? 25.323 11.962 -33.060 1.00 80.31 315 SER A CA 1
ATOM 2424 C C . SER A 1 315 ? 26.460 12.314 -34.024 1.00 80.31 315 SER A C 1
ATOM 2426 O O . SER A 1 315 ? 27.016 11.436 -34.686 1.00 80.31 315 SER A O 1
ATOM 2428 N N . LEU A 1 316 ? 26.858 13.590 -34.086 1.00 81.94 316 LEU A N 1
ATOM 2429 C CA . LEU A 1 316 ? 27.915 14.057 -34.984 1.00 81.94 316 LEU A CA 1
ATOM 2430 C C . LEU A 1 316 ? 29.279 13.468 -34.618 1.00 81.94 316 LEU A C 1
ATOM 2432 O O . LEU A 1 316 ? 30.004 13.009 -35.498 1.00 81.94 316 LEU A O 1
ATOM 2436 N N . THR A 1 317 ? 29.639 13.460 -33.335 1.00 84.06 317 THR A N 1
ATOM 2437 C CA . THR A 1 317 ? 30.923 12.898 -32.884 1.00 84.06 317 THR A CA 1
ATOM 2438 C C . THR A 1 317 ? 31.015 11.401 -33.168 1.00 84.06 317 THR A C 1
ATOM 2440 O O . THR A 1 317 ? 32.050 10.931 -33.646 1.00 84.06 317 THR A O 1
ATOM 2443 N N . THR A 1 318 ? 29.914 10.669 -32.986 1.00 80.69 318 THR A N 1
ATOM 2444 C CA . THR A 1 318 ? 29.838 9.243 -33.320 1.00 80.69 318 THR A CA 1
ATOM 2445 C C . THR A 1 318 ? 29.932 9.006 -34.828 1.00 80.69 318 THR A C 1
ATOM 2447 O O . THR A 1 318 ? 30.698 8.151 -35.277 1.00 80.69 318 THR A O 1
ATOM 2450 N N . ALA A 1 319 ? 29.230 9.806 -35.636 1.00 78.19 319 ALA A N 1
ATOM 2451 C CA . ALA A 1 319 ? 29.321 9.739 -37.091 1.00 78.19 319 ALA A CA 1
ATOM 2452 C C . ALA A 1 319 ? 30.755 10.000 -37.580 1.00 78.19 319 ALA A C 1
ATOM 2454 O O . ALA A 1 319 ? 31.272 9.241 -38.397 1.00 78.19 319 ALA A O 1
ATOM 2455 N N . VAL A 1 320 ? 31.434 11.021 -37.047 1.00 82.50 320 VAL A N 1
ATOM 2456 C CA . VAL A 1 320 ? 32.835 11.330 -37.382 1.00 82.50 320 VAL A CA 1
ATOM 2457 C C . VAL A 1 320 ? 33.769 10.170 -37.027 1.00 82.50 320 VAL A C 1
ATOM 2459 O O . VAL A 1 320 ? 34.673 9.872 -37.805 1.00 82.50 320 VAL A O 1
ATOM 2462 N N . ALA A 1 321 ? 33.540 9.473 -35.910 1.00 81.12 321 ALA A N 1
ATOM 2463 C CA . ALA A 1 321 ? 34.319 8.289 -35.551 1.00 81.12 321 ALA A CA 1
ATOM 2464 C C . ALA A 1 321 ? 34.145 7.151 -36.576 1.00 81.12 321 ALA A C 1
ATOM 2466 O O . ALA A 1 321 ? 35.139 6.571 -37.015 1.00 81.12 321 ALA A O 1
ATOM 2467 N N . PHE A 1 322 ? 32.913 6.882 -37.022 1.00 75.50 322 PHE A N 1
ATOM 2468 C CA . PHE A 1 322 ? 32.632 5.881 -38.061 1.00 75.50 322 PHE A CA 1
ATOM 2469 C C . PHE A 1 322 ? 33.141 6.282 -39.452 1.00 75.50 322 PHE A C 1
ATOM 2471 O O . PHE A 1 322 ? 33.637 5.441 -40.195 1.00 75.50 322 PHE A O 1
ATOM 2478 N N . PHE A 1 323 ? 33.077 7.560 -39.824 1.00 76.81 323 PHE A N 1
ATOM 2479 C CA . PHE A 1 323 ? 33.682 8.022 -41.076 1.00 76.81 323 PHE A CA 1
ATOM 2480 C C . PHE A 1 323 ? 35.215 8.011 -41.013 1.00 76.81 323 PHE A C 1
ATOM 2482 O O . PHE A 1 323 ? 35.868 7.762 -42.024 1.00 76.81 323 PHE A O 1
ATOM 2489 N N . GLY A 1 324 ? 35.805 8.218 -39.833 1.00 81.00 324 GLY A N 1
ATOM 2490 C CA . GLY A 1 324 ? 37.248 8.114 -39.621 1.00 81.00 324 GLY A CA 1
ATOM 2491 C C . GLY A 1 324 ? 37.787 6.698 -39.837 1.00 81.00 324 GLY A C 1
ATOM 2492 O O . GLY A 1 324 ? 38.874 6.540 -40.395 1.00 81.00 324 GLY A O 1
ATOM 2493 N N . THR A 1 325 ? 37.025 5.660 -39.474 1.00 75.69 325 THR A N 1
ATOM 2494 C CA . THR A 1 325 ? 37.426 4.265 -39.733 1.00 75.69 325 THR A CA 1
ATOM 2495 C C . THR A 1 325 ? 37.380 3.905 -41.217 1.00 75.69 325 THR A C 1
ATOM 2497 O O . THR A 1 325 ? 38.157 3.057 -41.646 1.00 75.69 325 THR A O 1
ATOM 2500 N N . ALA A 1 326 ? 36.567 4.594 -42.024 1.00 68.00 326 ALA A N 1
ATOM 2501 C CA . ALA A 1 326 ? 36.522 4.403 -43.475 1.00 68.00 326 ALA A CA 1
ATOM 2502 C C . ALA A 1 326 ? 37.790 4.897 -44.209 1.00 68.00 326 ALA A C 1
ATOM 2504 O O . ALA A 1 326 ? 37.989 4.562 -45.373 1.00 68.00 326 ALA A O 1
ATOM 2505 N N . ILE A 1 327 ? 38.648 5.686 -43.546 1.00 75.56 327 ILE A N 1
ATOM 2506 C CA . ILE A 1 327 ? 39.916 6.199 -44.100 1.00 75.56 327 ILE A CA 1
ATOM 2507 C C . ILE A 1 327 ? 41.089 5.235 -43.810 1.00 75.56 327 ILE A C 1
ATOM 2509 O O . ILE A 1 327 ? 42.181 5.405 -44.355 1.00 75.56 327 ILE A O 1
ATOM 2513 N N . CYS A 1 328 ? 40.893 4.208 -42.973 1.00 68.25 328 CYS A N 1
ATOM 2514 C CA . CYS A 1 328 ? 41.923 3.198 -42.728 1.00 68.25 328 CYS A CA 1
ATOM 2515 C C . CYS A 1 328 ? 42.048 2.231 -43.927 1.00 68.25 328 CYS A C 1
ATOM 2517 O O . CYS A 1 328 ? 41.027 1.686 -44.348 1.00 68.25 328 CYS A O 1
ATOM 2519 N N . PRO A 1 329 ? 43.266 2.031 -44.476 1.00 52.84 329 PRO A N 1
ATOM 2520 C CA . PRO A 1 329 ? 43.515 1.169 -45.635 1.00 52.84 329 PRO A CA 1
ATOM 2521 C C . PRO A 1 329 ? 43.416 -0.332 -45.343 1.00 52.84 329 PRO A C 1
ATOM 2523 O O . PRO A 1 329 ? 43.672 -0.742 -44.185 1.00 52.84 329 PRO A O 1
#

Radius of gyration: 28.84 Å; chains: 1; bounding box: 67×51×88 Å

Sequence (329 aa):
MISSRQKNLVAAWKTDDAESKVPERSVLDPDALYDICIAEQNTLAALSADDLCYKCDEGCISPYSLVLMARLFLIDEDFADVSTLPQLISCDDLRSLWTPSVQEQFTSALDICVNWSVKLATSDGFNGTITIQDTTISVSNPCPLPIKFRPTLVDDAYPTSAENLVRYTTSYFATKKGNNDLEAMYENSENNKYDRSDNDMLAGVYDTTDEDFYDFYSDAIVGRDMTLAIGSAGVTALAMLFPTVSIFDYCVVGGCFFPFCNFTGIFVVFALGADDVFVAVDKWKNARNELPSGTTEQVAALALPDAAYSMLLTSLTTAVAFFGTAICP

Secondary structure (DSSP, 8-state):
---TT----EEEEEETTTTSSS----TTSHHHHHHHHHHHHHHHHHHHHTT-B-EETTEEPPPBSHHHHHHHHH--S--S-TTSHHHHS-HHHHHHH--HHHHHHHHHHHHHHHHHHHHHHHSS----EEEETTEEEE-S----SSS---GGGB-SSGGGSTT----EEEEE--B---HHHHHHHHHHHHTT-S----BTTEEEEEE-SSS-THHHHHHHHHHHHHHHHHHHHHHHHHHHTSHHHHHHHHHHHS-S---GGGGHHHHHHHHHHHHHHHHHHHHHHHHHHH-TT--HHHHHHHHHHHHHHHHHHHHHHHHHHHHHHTT--

Foldseek 3Di:
DPPLPQQFKKKKKFFLCLVPPDDDAFCLQLVNLLLVQVLQVLQQVLCVVVVFADDDPPGGARWDAVNLQLLQLVVVDQDPDRRCSCVVAPSVNSSVVSDPVSSVVVLVLVLQQLVVVVVVVVDDDDQDFDDDPNDTDSDPHRRPGSDNDDNQQADPCQNVDPVSGGRMGMITGRTDDDPVSQVVVVVCQVVVSRRQRPDNGMGMHMDSSPDDPCVVVVVVVVVVVVVLVVVLVVVVVVVVVPCVVVLVVCVVPDDPDDDPVVVVVSVVSSVLSSVLSVLLVVLLVVLCVVVVPDDPVSSCVRRVVVSVVVSCVSVVVVVVVVVVVVPDD

Organism: Thalassiosira oceanica (NCBI:txid159749)